Protein AF-0000000067735658 (afdb_homodimer)

pLDDT: mean 88.22, std 13.09, range [41.38, 98.75]

Sequence (222 aa):
MHNLRKFCYCGEEAVVIQSWSVDNPGRRFYGCPFYERDRRSACNFFMWFDPPTPEHLKMVILGLLKKKRAFDALLKENRNQRNWRRLCVLILIAIVLKLIVLGSSKDCYIMMHNLRKFCYCGEEAVVIQSWSVDNPGRRFYGCPFYERDRRSACNFFMWFDPPTPEHLKMVILGLLKKKRAFDALLKENRNQRNWRRLCVLILIAIVLKLIVLGSSKDCYIM

Solvent-accessible surface area (backbone atoms only — not comparable to full-atom values): 12671 Å² total; per-residue (Å²): 126,84,79,70,87,52,62,27,88,86,70,41,68,39,36,82,41,74,34,76,48,91,90,37,46,62,30,35,25,35,27,35,56,51,31,72,72,49,71,69,43,83,66,81,41,74,42,75,69,49,71,83,59,54,67,69,48,40,52,48,50,51,49,52,50,51,53,46,52,53,50,52,51,51,51,52,51,52,50,50,52,49,52,51,53,53,52,53,51,51,52,50,51,54,51,52,55,50,52,54,59,56,56,60,56,56,61,59,64,72,102,126,86,79,70,86,51,64,27,88,86,71,40,68,39,36,82,41,73,34,77,47,89,89,38,48,63,29,34,25,35,27,35,57,52,31,73,72,40,76,72,44,84,67,80,45,76,45,77,69,48,71,82,57,54,69,70,49,40,52,50,51,52,49,52,50,52,50,47,52,54,49,51,52,51,52,51,50,50,50,50,52,49,53,51,51,53,50,52,52,53,54,51,52,53,51,52,56,51,51,55,57,57,56,60,57,55,63,60,64,73,102

Foldseek 3Di:
DPCPFDAFPVRHTWDWDADCDLQAHRWIWTDDPCCVVPVPDPTPDIGTPDDGDDPVVSVVRVVVVVVVVVVVVVVVVVVVVVVVVVVVVVVVVVVVVVVVVVVVVVVVVVD/DPCPFDAFPVGHTWDWDADCDLQAHRWIWTDDPCCVVPVPDPTPDIGGPDDGDDPVVSVVRVVVVVVVVVVVVVVVVVVVVVVVVVVVVVVVVVVVVVVVVVVVVVVVVVD

Nearest PDB structures (foldseek):
  7jl5-assembly1_A  TM=7.421E-01  e=8.827E-02  Homo sapiens
  7fik-assembly1_B  TM=3.292E-01  e=2.443E+00  Xenopus laevis
  7jl5-assembly1_A  TM=7.426E-01  e=1.545E-01  Homo sapiens

InterPro domains:
  IPR010666 Zinc finger, GRF-type [PF06839] (7-50)
  IPR010666 Zinc finger, GRF-type [PS51999] (8-52)

Radius of gyration: 31.2 Å; Cα contacts (8 Å, |Δi|>4): 230; chains: 2; bounding box: 60×97×58 Å

Secondary structure (DSSP, 8-state):
---PPPB-TTSSBPEEEE--SSSSTT-EEEE-HHHHHHS------EEESSPPPPHHHHHHHHHHHHHHHHHHHHHHHHHHHHHHHHHHHHHHHHHHHHHHHHHHHHHHHT-/---PPPB-TTSSBPEEEE--SSSSTT-EEEE-HHHHH-TT-----EEESSPPPPHHHHHHHHHHHHHHHHHHHHHHHHHHHHHHHHHHHHHHHHHHHHHHHHHHHHHHHT-

Structure (mmCIF, N/CA/C/O backbone):
data_AF-0000000067735658-model_v1
#
loop_
_entity.id
_entity.type
_entity.pdbx_description
1 polymer 'GRF-type domain-containing protein'
#
loop_
_atom_site.group_PDB
_atom_site.id
_atom_site.type_symbol
_atom_site.label_atom_id
_atom_site.label_alt_id
_atom_site.label_comp_id
_atom_site.label_asym_id
_atom_site.label_entity_id
_atom_site.label_seq_id
_atom_site.pdbx_PDB_ins_code
_atom_site.Cartn_x
_atom_site.Cartn_y
_atom_site.Cartn_z
_atom_site.occupancy
_atom_site.B_iso_or_equiv
_atom_site.auth_seq_id
_atom_site.auth_comp_id
_atom_site.auth_asym_id
_atom_site.auth_atom_id
_atom_site.pdbx_PDB_model_num
ATOM 1 N N . MET A 1 1 ? 5.551 30.438 0.468 1 46.81 1 MET A N 1
ATOM 2 C CA . MET A 1 1 ? 6.812 30.406 1.204 1 46.81 1 MET A CA 1
ATOM 3 C C . MET A 1 1 ? 7.992 30.672 0.271 1 46.81 1 MET A C 1
ATOM 5 O O . MET A 1 1 ? 8.047 30.109 -0.827 1 46.81 1 MET A O 1
ATOM 9 N N . HIS A 1 2 ? 8.438 31.766 0.243 1 52.03 2 HIS A N 1
ATOM 10 C CA . HIS A 1 2 ? 9.625 32.188 -0.508 1 52.03 2 HIS A CA 1
ATOM 11 C C . HIS A 1 2 ? 10.727 31.125 -0.415 1 52.03 2 HIS A C 1
ATOM 13 O O . HIS A 1 2 ? 11.195 30.812 0.68 1 52.03 2 HIS A O 1
ATOM 19 N N . ASN A 1 3 ? 10.633 30.062 -1.191 1 60.31 3 ASN A N 1
ATOM 20 C CA . ASN A 1 3 ? 11.586 28.953 -1.253 1 60.31 3 ASN A CA 1
ATOM 21 C C . ASN A 1 3 ? 13.023 29.469 -1.368 1 60.31 3 ASN A C 1
ATOM 23 O O . ASN A 1 3 ? 13.469 29.844 -2.457 1 60.31 3 ASN A O 1
ATOM 27 N N . LEU A 1 4 ? 13.523 30.172 -0.294 1 79.88 4 LEU A N 1
ATOM 28 C CA . LEU A 1 4 ? 14.953 30.484 -0.293 1 79.88 4 LEU A CA 1
ATOM 29 C C . LEU A 1 4 ? 15.773 29.234 -0.614 1 79.88 4 LEU A C 1
ATOM 31 O O . LEU A 1 4 ? 15.414 28.125 -0.217 1 79.88 4 LEU A O 1
ATOM 35 N N . ARG A 1 5 ? 16.625 29.422 -1.569 1 90.06 5 ARG A N 1
ATOM 36 C CA . ARG A 1 5 ? 17.531 28.344 -1.947 1 90.06 5 ARG A CA 1
ATOM 37 C C . ARG A 1 5 ? 18.406 27.922 -0.765 1 90.06 5 ARG A C 1
ATOM 39 O O . ARG A 1 5 ? 18.922 28.766 -0.031 1 90.06 5 ARG A O 1
ATOM 46 N N . LYS A 1 6 ? 18.438 26.672 -0.435 1 95 6 LYS A N 1
ATOM 47 C CA . LYS A 1 6 ? 19.281 26.109 0.616 1 95 6 LYS A CA 1
ATOM 48 C C . LYS A 1 6 ? 20.5 25.406 0.027 1 95 6 LYS A C 1
ATOM 50 O O . LYS A 1 6 ? 20.422 24.828 -1.056 1 95 6 LYS A O 1
ATOM 55 N N . PHE A 1 7 ? 21.609 25.641 0.702 1 95.75 7 PHE A N 1
ATOM 56 C CA . PHE A 1 7 ? 22.844 25 0.253 1 95.75 7 PHE A CA 1
ATOM 57 C C . PHE A 1 7 ? 23.391 24.062 1.323 1 95.75 7 PHE A C 1
ATOM 59 O O . PHE A 1 7 ? 23.344 24.375 2.514 1 95.75 7 PHE A O 1
ATOM 66 N N . CYS A 1 8 ? 23.859 22.875 0.842 1 94.81 8 CYS A N 1
ATOM 67 C CA . CYS A 1 8 ? 24.438 21.938 1.796 1 94.81 8 CYS A CA 1
ATOM 68 C C . CYS A 1 8 ? 25.844 22.344 2.197 1 94.81 8 CYS A C 1
ATOM 70 O O . CYS A 1 8 ? 26.312 23.422 1.832 1 94.81 8 CYS A O 1
ATOM 72 N N . TYR A 1 9 ? 26.484 21.531 3.012 1 93.31 9 TYR A N 1
ATOM 73 C CA . TYR A 1 9 ? 27.781 21.891 3.557 1 93.31 9 TYR A CA 1
ATOM 74 C C . TYR A 1 9 ? 28.875 21.797 2.494 1 93.31 9 TYR A C 1
ATOM 76 O O . TYR A 1 9 ? 29.969 22.344 2.66 1 93.31 9 TYR A O 1
ATOM 84 N N . CYS A 1 10 ? 28.547 21.094 1.405 1 91.69 10 CYS A N 1
ATOM 85 C CA . CYS A 1 10 ? 29.484 20.969 0.301 1 91.69 10 CYS A CA 1
ATOM 86 C C . CYS A 1 10 ? 29.406 22.172 -0.632 1 91.69 10 CYS A C 1
ATOM 88 O O . CYS A 1 10 ? 30.219 22.297 -1.556 1 91.69 10 CYS A O 1
ATOM 90 N N . GLY A 1 11 ? 28.438 22.953 -0.434 1 92.94 11 GLY A N 1
ATOM 91 C CA . GLY A 1 11 ? 28.281 24.125 -1.286 1 92.94 11 GLY A CA 1
ATOM 92 C C . GLY A 1 11 ? 27.359 23.875 -2.465 1 92.94 11 GLY A C 1
ATOM 93 O O . GLY A 1 11 ? 27.281 24.703 -3.375 1 92.94 11 GLY A O 1
ATOM 94 N N . GLU A 1 12 ? 26.672 22.812 -2.377 1 92.69 12 GLU A N 1
ATOM 95 C CA . GLU A 1 12 ? 25.734 22.484 -3.445 1 92.69 12 GLU A CA 1
ATOM 96 C C . GLU A 1 12 ? 24.297 22.828 -3.043 1 92.69 12 GLU A C 1
ATOM 98 O O . GLU A 1 12 ? 23.969 22.844 -1.855 1 92.69 12 GLU A O 1
ATOM 103 N N . GLU A 1 13 ? 23.562 23.188 -4.07 1 94.5 13 GLU A N 1
ATOM 104 C CA . GLU A 1 13 ? 22.141 23.391 -3.777 1 94.5 13 GLU A CA 1
ATOM 105 C C . GLU A 1 13 ? 21.5 22.125 -3.252 1 94.5 13 GLU A C 1
ATOM 107 O O . GLU A 1 13 ? 21.625 21.062 -3.861 1 94.5 13 GLU A O 1
ATOM 112 N N . ALA A 1 14 ? 20.844 22.25 -2.1 1 94.88 14 ALA A N 1
ATOM 113 C CA . ALA A 1 14 ? 20.219 21.094 -1.462 1 94.88 14 ALA A CA 1
ATOM 114 C C . ALA A 1 14 ? 19 20.625 -2.25 1 94.88 14 ALA A C 1
ATOM 116 O O . ALA A 1 14 ? 18.344 21.438 -2.908 1 94.88 14 ALA A O 1
ATOM 117 N N . VAL A 1 15 ? 18.734 19.344 -2.209 1 94.44 15 VAL A N 1
ATOM 118 C CA . VAL A 1 15 ? 17.562 18.766 -2.867 1 94.44 15 VAL A CA 1
ATOM 119 C C . VAL A 1 15 ? 16.531 18.344 -1.819 1 94.44 15 VAL A C 1
ATOM 121 O O . VAL A 1 15 ? 16.875 18.125 -0.656 1 94.44 15 VAL A O 1
ATOM 124 N N . VAL A 1 16 ? 15.281 18.391 -2.238 1 94.69 16 VAL A N 1
ATOM 125 C CA . VAL A 1 16 ? 14.203 17.969 -1.354 1 94.69 16 VAL A CA 1
ATOM 126 C C . VAL A 1 16 ? 13.977 16.469 -1.485 1 94.69 16 VAL A C 1
ATOM 128 O O . VAL A 1 16 ? 13.719 15.969 -2.582 1 94.69 16 VAL A O 1
ATOM 131 N N . ILE A 1 17 ? 14.172 15.766 -0.339 1 93.5 17 ILE A N 1
ATOM 132 C CA . ILE A 1 17 ? 14.047 14.312 -0.27 1 93.5 17 ILE A CA 1
ATOM 133 C C . ILE A 1 17 ? 12.875 13.938 0.641 1 93.5 17 ILE A C 1
ATOM 135 O O . ILE A 1 17 ? 12.609 14.625 1.631 1 93.5 17 ILE A O 1
ATOM 139 N N . GLN A 1 18 ? 12.234 12.844 0.268 1 95.5 18 GLN A N 1
ATOM 140 C CA . GLN A 1 18 ? 11.117 12.367 1.076 1 95.5 18 GLN A CA 1
ATOM 141 C C . GLN A 1 18 ? 11.586 11.352 2.115 1 95.5 18 GLN A C 1
ATOM 143 O O . GLN A 1 18 ? 12.32 10.414 1.788 1 95.5 18 GLN A O 1
ATOM 148 N N . SER A 1 19 ? 11.242 11.516 3.322 1 96.19 19 SER A N 1
ATOM 149 C CA . SER A 1 19 ? 11.562 10.586 4.398 1 96.19 19 SER A CA 1
ATOM 150 C C . SER A 1 19 ? 10.562 9.43 4.445 1 96.19 19 SER A C 1
ATOM 152 O O . SER A 1 19 ? 9.367 9.625 4.23 1 96.19 19 SER A O 1
ATOM 154 N N . TRP A 1 20 ? 11.055 8.289 4.836 1 96.12 20 TRP A N 1
ATOM 155 C CA . TRP A 1 20 ? 10.211 7.109 5.004 1 96.12 20 TRP A CA 1
ATOM 156 C C . TRP A 1 20 ? 10.453 6.457 6.359 1 96.12 20 TRP A C 1
ATOM 158 O O . TRP A 1 20 ? 10.039 5.316 6.59 1 96.12 20 TRP A O 1
ATOM 168 N N . SER A 1 21 ? 11.07 7.223 7.223 1 96.38 21 SER A N 1
ATOM 169 C CA . SER A 1 21 ? 11.297 6.703 8.562 1 96.38 21 SER A CA 1
ATOM 170 C C . SER A 1 21 ? 9.992 6.535 9.328 1 96.38 21 SER A C 1
ATOM 172 O O . SER A 1 21 ? 8.984 7.16 8.984 1 96.38 21 SER A O 1
ATOM 174 N N . VAL A 1 22 ? 9.914 5.809 10.352 1 96.81 22 VAL A N 1
ATOM 175 C CA . VAL A 1 22 ? 8.727 5.512 11.148 1 96.81 22 VAL A CA 1
ATOM 176 C C . VAL A 1 22 ? 8.211 6.793 11.797 1 96.81 22 VAL A C 1
ATOM 178 O O . VAL A 1 22 ? 6.996 7.012 11.867 1 96.81 22 VAL A O 1
ATOM 181 N N . ASP A 1 23 ? 9.078 7.625 12.133 1 97.12 23 ASP A N 1
ATOM 182 C CA . ASP A 1 23 ? 8.695 8.812 12.891 1 97.12 23 ASP A CA 1
ATOM 183 C C . ASP A 1 23 ? 8.281 9.953 11.961 1 97.12 23 ASP A C 1
ATOM 185 O O . ASP A 1 23 ? 7.531 10.844 12.359 1 97.12 23 ASP A O 1
ATOM 189 N N . ASN A 1 24 ? 8.688 9.922 10.719 1 97.31 24 ASN A N 1
ATOM 190 C CA . ASN A 1 24 ? 8.422 11.023 9.805 1 97.31 24 ASN A CA 1
ATOM 191 C C . ASN A 1 24 ? 8.102 10.523 8.398 1 97.31 24 ASN A C 1
ATOM 193 O O . ASN A 1 24 ? 8.719 10.969 7.426 1 97.31 24 ASN A O 1
ATOM 197 N N . PRO A 1 25 ? 7.16 9.688 8.258 1 98.06 25 PRO A N 1
ATOM 198 C CA . PRO A 1 25 ? 6.848 9.18 6.914 1 98.06 25 PRO A CA 1
ATOM 199 C C . PRO A 1 25 ? 6.238 10.25 6.008 1 98.06 25 PRO A C 1
ATOM 201 O O . PRO A 1 25 ? 5.305 10.953 6.41 1 98.06 25 PRO A O 1
ATOM 204 N N . GLY A 1 26 ? 6.809 10.383 4.852 1 97.44 26 GLY A N 1
ATOM 205 C CA . GLY A 1 26 ? 6.277 11.305 3.861 1 97.44 26 GLY A CA 1
ATOM 206 C C . GLY A 1 26 ? 6.758 12.727 4.055 1 97.44 26 GLY A C 1
ATOM 207 O O . GLY A 1 26 ? 6.504 13.594 3.213 1 97.44 26 GLY A O 1
ATOM 208 N N . ARG A 1 27 ? 7.391 13 5.215 1 97.94 27 ARG A N 1
ATOM 209 C CA . ARG A 1 27 ? 7.895 14.344 5.473 1 97.94 27 ARG A CA 1
ATOM 210 C C . ARG A 1 27 ? 9.117 14.648 4.609 1 97.94 27 ARG A C 1
ATOM 212 O O . ARG A 1 27 ? 10 13.805 4.453 1 97.94 27 ARG A O 1
ATOM 219 N N . ARG A 1 28 ? 9.133 15.883 4.141 1 97.44 28 ARG A N 1
ATOM 220 C CA . ARG A 1 28 ? 10.242 16.219 3.252 1 97.44 28 ARG A CA 1
ATOM 221 C C . ARG A 1 28 ? 11.312 17.016 3.984 1 97.44 28 ARG A C 1
ATOM 223 O O . ARG A 1 28 ? 11.008 17.719 4.949 1 97.44 28 ARG A O 1
ATOM 230 N N . PHE A 1 29 ? 12.57 16.781 3.439 1 96.56 29 PHE A N 1
ATOM 231 C CA . PHE A 1 29 ? 13.703 17.5 4.004 1 96.56 29 PHE A CA 1
ATOM 232 C C . PHE A 1 29 ? 14.703 17.875 2.914 1 96.56 29 PHE A C 1
ATOM 234 O O . PHE A 1 29 ? 14.734 17.25 1.85 1 96.56 29 PHE A O 1
ATOM 241 N N . TYR A 1 30 ? 15.445 18.938 3.17 1 95.44 30 TYR A N 1
ATOM 242 C CA . TYR A 1 30 ? 16.578 19.297 2.326 1 95.44 30 TYR A CA 1
ATOM 243 C C . TYR A 1 30 ? 17.797 18.438 2.631 1 95.44 30 TYR A C 1
ATOM 245 O O . TYR A 1 30 ? 18.172 18.281 3.793 1 95.44 30 TYR A O 1
ATOM 253 N N . GLY A 1 31 ? 18.312 17.844 1.591 1 93.31 31 GLY A N 1
ATOM 254 C CA . GLY A 1 31 ? 19.516 17.031 1.715 1 93.31 31 GLY A CA 1
ATOM 255 C C . GLY A 1 31 ? 20.531 17.312 0.622 1 93.31 31 GLY A C 1
ATOM 256 O O . GLY A 1 31 ? 20.234 18.031 -0.333 1 93.31 31 GLY A O 1
ATOM 257 N N . CYS A 1 32 ? 21.656 16.734 0.885 1 94.38 32 CYS A N 1
ATOM 258 C CA . CYS A 1 32 ? 22.734 16.859 -0.09 1 94.38 32 CYS A CA 1
ATOM 259 C C . CYS A 1 32 ? 22.438 16.031 -1.34 1 94.38 32 CYS A C 1
ATOM 261 O O . CYS A 1 32 ? 22.062 14.875 -1.245 1 94.38 32 CYS A O 1
ATOM 263 N N . PRO A 1 33 ? 22.609 16.672 -2.516 1 90.81 33 PRO A N 1
ATOM 264 C CA . PRO A 1 33 ? 22.312 15.945 -3.754 1 90.81 33 PRO A CA 1
ATOM 265 C C . PRO A 1 33 ? 23.234 14.75 -3.98 1 90.81 33 PRO A C 1
ATOM 267 O O . PRO A 1 33 ? 22.859 13.797 -4.656 1 90.81 33 PRO A O 1
ATOM 270 N N . PHE A 1 34 ? 24.391 14.789 -3.418 1 87 34 PHE A N 1
ATOM 271 C CA . PHE A 1 34 ? 25.344 13.688 -3.604 1 87 34 PHE A CA 1
ATOM 272 C C . PHE A 1 34 ? 25.016 12.539 -2.658 1 87 34 PHE A C 1
ATOM 274 O O . PHE A 1 34 ? 25.281 11.375 -2.98 1 87 34 PHE A O 1
ATOM 281 N N . TYR A 1 35 ? 24.531 12.859 -1.474 1 77 35 TYR A N 1
ATOM 282 C CA . TYR A 1 35 ? 24.109 11.82 -0.541 1 77 35 TYR A CA 1
ATOM 283 C C . TYR A 1 35 ? 22.922 11.031 -1.098 1 77 35 TYR A C 1
ATOM 285 O O . TYR A 1 35 ? 22.859 9.812 -0.961 1 77 35 TYR A O 1
ATOM 293 N N . GLU A 1 36 ? 22.016 11.805 -1.705 1 69.31 36 GLU A N 1
ATOM 294 C CA . GLU A 1 36 ? 20.844 11.164 -2.277 1 69.31 36 GLU A CA 1
ATOM 295 C C . GLU A 1 36 ? 21.219 10.234 -3.428 1 69.31 36 GLU A C 1
ATOM 297 O O . GLU A 1 36 ? 20.656 9.148 -3.562 1 69.31 36 GLU A O 1
ATOM 302 N N . ARG A 1 37 ? 22.1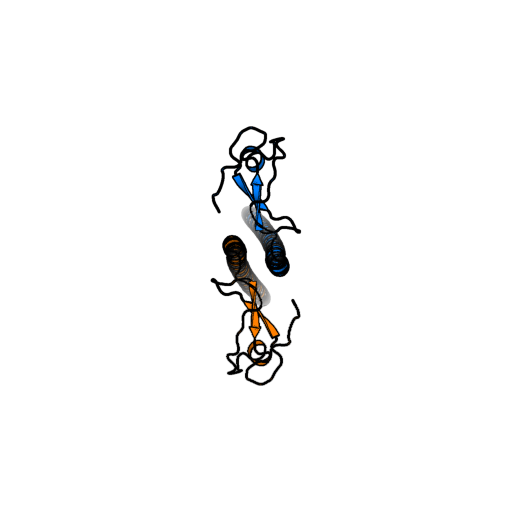25 10.75 -4.168 1 68.81 37 ARG A N 1
ATOM 303 C CA . ARG A 1 37 ? 22.547 9.977 -5.336 1 68.81 37 ARG A CA 1
ATOM 304 C C . ARG A 1 37 ? 23.438 8.82 -4.934 1 68.81 37 ARG A C 1
ATOM 306 O O . ARG A 1 37 ? 23.25 7.688 -5.391 1 68.81 37 ARG A O 1
ATOM 313 N N . ASP A 1 38 ? 24.516 9.305 -4.172 1 66.31 38 ASP A N 1
ATOM 314 C CA . ASP A 1 38 ? 25.562 8.312 -3.928 1 66.31 38 ASP A CA 1
ATOM 315 C C . ASP A 1 38 ? 25.688 8.008 -2.436 1 66.31 38 ASP A C 1
ATOM 317 O O . ASP A 1 38 ? 26.422 7.098 -2.043 1 66.31 38 ASP A O 1
ATOM 321 N N . ARG A 1 39 ? 24.797 7.688 -1.762 1 62.62 39 ARG A N 1
ATOM 322 C CA . ARG A 1 39 ? 24.844 7.43 -0.327 1 62.62 39 ARG A CA 1
ATOM 323 C C . ARG A 1 39 ? 26.281 7.516 0.197 1 62.62 39 ARG A C 1
ATOM 325 O O . ARG A 1 39 ? 26.547 7.145 1.34 1 62.62 39 ARG A O 1
ATOM 332 N N . ARG A 1 40 ? 27.188 7.727 -0.683 1 61.16 40 ARG A N 1
ATOM 333 C CA . ARG A 1 40 ? 28.578 7.719 -0.26 1 61.16 40 ARG A CA 1
ATOM 334 C C . ARG A 1 40 ? 29.031 9.102 0.204 1 61.16 40 ARG A C 1
ATOM 336 O O . ARG A 1 40 ? 30.125 9.266 0.73 1 61.16 40 ARG 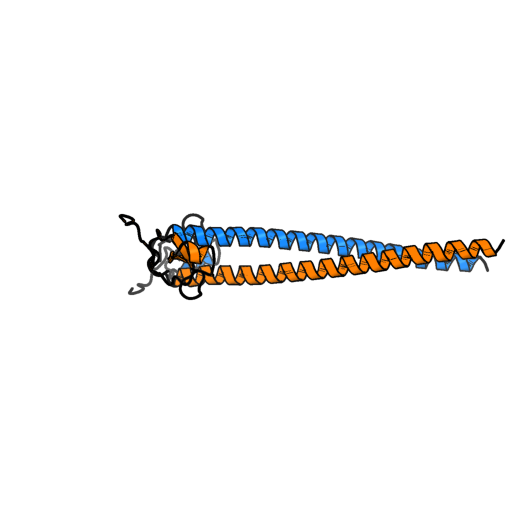A O 1
ATOM 343 N N . SER A 1 41 ? 28.109 10.125 -0.029 1 63.25 41 SER A N 1
ATOM 344 C CA . SER A 1 41 ? 28.609 11.43 0.394 1 63.25 41 SER A CA 1
ATOM 345 C C . SER A 1 41 ? 28.625 11.555 1.914 1 63.25 41 SER A C 1
ATOM 347 O O . SER A 1 41 ? 27.75 11.023 2.594 1 63.25 41 SER A O 1
ATOM 349 N N . ALA A 1 42 ? 29.688 12 2.404 1 74.06 42 ALA A N 1
ATOM 350 C CA . ALA A 1 42 ? 29.891 12.242 3.828 1 74.06 42 ALA A CA 1
ATOM 351 C C . ALA A 1 42 ? 29.125 13.484 4.293 1 74.06 42 ALA A C 1
ATOM 353 O O . ALA A 1 42 ? 29.141 13.812 5.48 1 74.06 42 ALA A O 1
ATOM 354 N N . CYS A 1 43 ? 28.406 14.125 3.41 1 89 43 CYS A N 1
ATOM 355 C CA . CYS A 1 43 ? 27.719 15.344 3.807 1 89 43 CYS A CA 1
ATOM 356 C C . CYS A 1 43 ? 26.484 15.023 4.656 1 89 43 CYS A C 1
ATOM 358 O O . CYS A 1 43 ? 25.641 14.227 4.258 1 89 43 CYS A O 1
ATOM 360 N N . ASN A 1 44 ? 26.453 15.578 5.852 1 88.56 44 ASN A N 1
ATOM 361 C CA . ASN A 1 44 ? 25.344 15.281 6.762 1 88.56 44 ASN A CA 1
ATOM 362 C C . ASN A 1 44 ? 24.391 16.469 6.898 1 88.56 44 ASN A C 1
ATOM 364 O O . ASN A 1 44 ? 23.859 16.719 7.977 1 88.56 44 ASN A O 1
ATOM 368 N N . PHE A 1 45 ? 24.391 17.297 5.797 1 93.94 45 PHE A N 1
ATOM 369 C CA . PHE A 1 45 ? 23.453 18.406 5.805 1 93.94 45 PHE A CA 1
ATOM 370 C C . PHE A 1 45 ? 22.016 17.891 5.879 1 93.94 45 PHE A C 1
ATOM 372 O O . PHE A 1 45 ? 21.641 16.984 5.137 1 93.94 45 PHE A O 1
ATOM 379 N N . PHE A 1 46 ? 21.25 18.469 6.777 1 94.75 46 PHE A N 1
ATOM 380 C CA . PHE A 1 46 ? 19.875 18.078 6.992 1 94.75 46 PHE A CA 1
ATOM 381 C C . PHE A 1 46 ? 19.047 19.234 7.551 1 94.75 46 PHE A C 1
ATOM 383 O O . PHE A 1 46 ? 19.453 19.859 8.531 1 94.75 46 PHE A O 1
ATOM 390 N N . MET A 1 47 ? 17.906 19.5 6.793 1 96.25 47 MET A N 1
ATOM 391 C CA . MET A 1 47 ? 16.953 20.5 7.262 1 96.25 47 MET A CA 1
ATOM 392 C C . MET A 1 47 ? 15.539 20.125 6.836 1 96.25 47 MET A C 1
ATOM 394 O O . MET A 1 47 ? 15.281 19.891 5.652 1 96.25 47 MET A O 1
ATOM 398 N N . TRP A 1 48 ? 14.68 20.25 7.812 1 96.56 48 TRP A N 1
ATOM 399 C CA . TRP A 1 48 ? 13.312 19.875 7.461 1 96.56 48 TRP A CA 1
ATOM 400 C C . TRP A 1 48 ? 12.711 20.891 6.496 1 96.56 48 TRP A C 1
ATOM 402 O O . TRP A 1 48 ? 12.898 22.109 6.66 1 96.56 48 TRP A O 1
ATOM 412 N N . PHE A 1 49 ? 12.078 20.375 5.48 1 96.69 49 PHE A N 1
ATOM 413 C CA . PHE A 1 49 ? 11.336 21.172 4.504 1 96.69 49 PHE A CA 1
ATOM 414 C C . PHE A 1 49 ? 9.891 21.359 4.953 1 96.69 49 PHE A C 1
ATOM 416 O O . PHE A 1 49 ? 9.344 22.469 4.855 1 96.69 49 PHE A O 1
ATOM 423 N N . ASP A 1 50 ? 9.297 20.281 5.52 1 96.88 50 ASP A N 1
ATOM 424 C CA . ASP A 1 50 ? 7.906 20.281 5.953 1 96.88 50 ASP A CA 1
ATOM 425 C C . ASP A 1 50 ? 7.805 20.281 7.477 1 96.88 50 ASP A C 1
ATOM 427 O O . ASP A 1 50 ? 8.734 19.875 8.172 1 96.88 50 ASP A O 1
ATOM 431 N N . PRO A 1 51 ? 6.617 20.797 7.973 1 95.94 51 PRO A N 1
ATOM 432 C CA . PRO A 1 51 ? 6.328 20.531 9.383 1 95.94 51 PRO A CA 1
ATOM 433 C C . PRO A 1 51 ? 6.117 19.062 9.688 1 95.94 51 PRO A C 1
ATOM 435 O O . PRO A 1 51 ? 6.051 18.234 8.766 1 95.94 51 PRO A O 1
ATOM 438 N N . PRO A 1 52 ? 6.031 18.75 10.945 1 96.62 52 PRO A N 1
ATOM 439 C CA . PRO A 1 52 ? 5.82 17.344 11.281 1 96.62 52 PRO A CA 1
ATOM 440 C C . PRO A 1 52 ? 4.547 16.766 10.664 1 96.62 52 PRO A C 1
ATOM 442 O O . PRO A 1 52 ? 3.531 17.469 10.578 1 96.62 52 PRO A O 1
ATOM 445 N N . THR A 1 53 ? 4.641 15.617 10.242 1 97 53 THR A N 1
ATOM 446 C CA . THR A 1 53 ? 3.463 14.906 9.758 1 97 53 THR A CA 1
ATOM 447 C C . THR A 1 53 ? 2.447 14.711 10.875 1 97 53 THR A C 1
ATOM 449 O O . THR A 1 53 ? 2.801 14.266 11.969 1 97 53 THR A O 1
ATOM 452 N N . PRO A 1 54 ? 1.219 15.055 10.57 1 97 54 PRO A N 1
ATOM 453 C CA . PRO A 1 54 ? 0.213 14.805 11.602 1 97 54 PRO A CA 1
ATOM 454 C C . PRO A 1 54 ? 0.155 13.336 12.023 1 97 54 PRO A C 1
ATOM 456 O O . PRO A 1 54 ? 0.294 12.445 11.188 1 97 54 PRO A O 1
ATOM 459 N N . GLU A 1 55 ? -0.05 13.125 13.336 1 96.5 55 GLU A N 1
ATOM 460 C CA . GLU A 1 55 ? 0.03 11.789 13.914 1 96.5 55 GLU A CA 1
ATOM 461 C C . GLU A 1 55 ? -0.915 10.82 13.211 1 96.5 55 GLU A C 1
ATOM 463 O O . GLU A 1 55 ? -0.531 9.688 12.891 1 96.5 55 GLU A O 1
ATOM 468 N N . HIS A 1 56 ? -2.088 11.281 12.992 1 96.75 56 HIS A N 1
ATOM 469 C CA . HIS A 1 56 ? -3.055 10.383 12.375 1 96.75 56 HIS A CA 1
ATOM 470 C C . HIS A 1 56 ? -2.635 10.008 10.961 1 96.75 56 HIS A C 1
ATOM 472 O O . HIS A 1 56 ? -2.832 8.875 10.523 1 96.75 56 HIS A O 1
ATOM 478 N N . LEU A 1 57 ? -2.074 10.93 10.219 1 98 57 LEU A N 1
ATOM 479 C CA . LEU A 1 57 ? -1.6 10.641 8.867 1 98 57 LEU A CA 1
ATOM 480 C C . LEU A 1 57 ? -0.372 9.734 8.906 1 98 57 LEU A C 1
ATOM 482 O O . LEU A 1 57 ? -0.176 8.906 8.016 1 98 57 LEU A O 1
ATOM 486 N N . LYS A 1 58 ? 0.438 9.883 9.93 1 97.94 58 LYS A N 1
ATOM 487 C CA . LYS A 1 58 ? 1.546 8.961 10.141 1 97.94 58 LYS A CA 1
ATOM 488 C C . LYS A 1 58 ? 1.049 7.516 10.219 1 97.94 58 LYS A C 1
ATOM 490 O O . LYS A 1 58 ? 1.594 6.629 9.555 1 97.94 58 LYS A O 1
ATOM 495 N N . MET A 1 59 ? 0.017 7.348 10.977 1 97.94 59 MET A N 1
ATOM 496 C CA . MET A 1 59 ? -0.549 6.016 11.141 1 97.94 59 MET A CA 1
ATOM 497 C C . MET A 1 59 ? -1.098 5.488 9.82 1 97.94 59 MET A C 1
ATOM 499 O O . MET A 1 59 ? -0.93 4.309 9.5 1 97.94 59 MET A O 1
ATOM 503 N N . VAL A 1 60 ? -1.668 6.375 9.102 1 98.5 60 VAL A N 1
ATOM 504 C CA . VAL A 1 60 ? -2.24 5.992 7.812 1 98.5 60 VAL A CA 1
ATOM 505 C C . VAL A 1 60 ? -1.129 5.547 6.867 1 98.5 60 VAL A C 1
ATOM 507 O O . VAL A 1 60 ? -1.212 4.473 6.266 1 98.5 60 VAL A O 1
ATOM 510 N N . ILE A 1 61 ? -0.112 6.297 6.727 1 98.75 61 ILE A N 1
ATOM 511 C CA . ILE A 1 61 ? 0.979 6.02 5.797 1 98.75 61 ILE A CA 1
ATOM 512 C C . ILE A 1 61 ? 1.708 4.746 6.227 1 98.75 61 ILE A C 1
ATOM 514 O O . ILE A 1 61 ? 1.979 3.871 5.402 1 98.75 61 ILE A O 1
ATOM 518 N N . LEU A 1 62 ? 1.979 4.664 7.523 1 98.62 62 LEU A N 1
ATOM 519 C CA . LEU A 1 62 ? 2.676 3.482 8.016 1 98.62 62 LEU A CA 1
ATOM 520 C C . LEU A 1 62 ? 1.824 2.23 7.828 1 98.62 62 LEU A C 1
ATOM 522 O O . LEU A 1 62 ? 2.35 1.153 7.543 1 98.62 62 LEU A O 1
ATOM 526 N N . GLY A 1 63 ? 0.545 2.367 7.977 1 98.5 63 GLY A N 1
ATOM 527 C CA . GLY A 1 63 ? -0.348 1.25 7.711 1 98.5 63 GLY A CA 1
ATOM 528 C C . GLY A 1 63 ? -0.302 0.779 6.27 1 98.5 63 GLY A C 1
ATOM 529 O O . GLY A 1 63 ? -0.231 -0.424 6.008 1 98.5 63 GLY A O 1
ATOM 530 N N . LEU A 1 64 ? -0.335 1.727 5.438 1 98.38 64 LEU A N 1
ATOM 531 C CA . LEU A 1 64 ? -0.273 1.406 4.016 1 98.38 64 LEU A CA 1
ATOM 532 C C . LEU A 1 64 ? 1.067 0.774 3.658 1 98.38 64 LEU A C 1
ATOM 534 O O . LEU A 1 64 ? 1.123 -0.168 2.863 1 98.38 64 LEU A O 1
ATOM 538 N N . LEU A 1 65 ? 2.109 1.24 4.203 1 98.25 65 LEU A N 1
ATOM 539 C CA . LEU A 1 65 ? 3.434 0.681 3.953 1 98.25 65 LEU A CA 1
ATOM 540 C C . LEU A 1 65 ? 3.525 -0.751 4.469 1 98.25 65 LEU A C 1
ATOM 542 O O . LEU A 1 65 ? 4.113 -1.614 3.812 1 98.25 65 LEU A O 1
ATOM 546 N N . LYS A 1 66 ? 2.98 -0.941 5.621 1 98.12 66 LYS A N 1
ATOM 547 C CA . LYS A 1 66 ? 2.963 -2.291 6.176 1 98.12 66 LYS A CA 1
ATOM 548 C C . LYS A 1 66 ? 2.203 -3.252 5.266 1 98.12 66 LYS A C 1
ATOM 550 O O . LYS A 1 66 ? 2.666 -4.363 5.004 1 98.12 66 LYS A O 1
ATOM 555 N N . LYS A 1 67 ? 1.059 -2.869 4.805 1 97.62 67 LYS A N 1
ATOM 556 C CA . LYS A 1 67 ? 0.276 -3.701 3.895 1 97.62 67 LYS A CA 1
ATOM 557 C C . LYS A 1 67 ? 1.037 -3.961 2.598 1 97.62 67 LYS A C 1
ATOM 559 O O . LYS A 1 67 ? 1.003 -5.07 2.064 1 97.62 67 LYS A O 1
ATOM 564 N N . LYS A 1 68 ? 1.671 -2.92 2.152 1 96.81 68 LYS A N 1
ATOM 565 C CA . LYS A 1 68 ? 2.477 -3.084 0.946 1 96.81 68 LYS A CA 1
ATOM 566 C C . LYS A 1 68 ? 3.562 -4.137 1.148 1 96.81 68 LYS A C 1
ATOM 568 O O . LYS A 1 68 ? 3.809 -4.961 0.264 1 96.81 68 LYS A O 1
ATOM 573 N N . ARG A 1 69 ? 4.207 -4.102 2.262 1 96.25 69 ARG A N 1
ATOM 574 C CA . ARG A 1 69 ? 5.254 -5.074 2.561 1 96.25 69 ARG A CA 1
ATOM 575 C C . ARG A 1 69 ? 4.684 -6.488 2.619 1 96.25 69 ARG A C 1
ATOM 577 O O . ARG A 1 69 ? 5.293 -7.43 2.102 1 96.25 69 ARG A O 1
ATOM 584 N N . ALA A 1 70 ? 3.547 -6.664 3.197 1 97.06 70 ALA A N 1
ATOM 585 C CA . ALA A 1 70 ? 2.889 -7.965 3.279 1 97.06 70 ALA A CA 1
ATOM 586 C C . ALA A 1 70 ? 2.531 -8.484 1.892 1 97.06 70 ALA A C 1
ATOM 588 O O . ALA A 1 70 ? 2.734 -9.664 1.595 1 97.06 70 ALA A O 1
ATOM 589 N N . PHE A 1 71 ? 2.07 -7.543 1.113 1 95.75 71 PHE A N 1
ATOM 590 C CA . PHE A 1 71 ? 1.724 -7.906 -0.256 1 95.75 71 PHE A CA 1
ATOM 591 C C . PHE A 1 71 ? 2.963 -8.336 -1.033 1 95.75 71 PHE A C 1
ATOM 593 O O . PHE A 1 71 ? 2.939 -9.336 -1.745 1 95.75 71 PHE A O 1
ATOM 600 N N . ASP A 1 72 ? 4.023 -7.602 -0.84 1 95.88 72 ASP A N 1
ATOM 601 C CA . ASP A 1 72 ? 5.262 -7.93 -1.537 1 95.88 72 ASP A CA 1
ATOM 602 C C . ASP A 1 72 ? 5.777 -9.305 -1.123 1 95.88 72 ASP A C 1
ATOM 604 O O . ASP A 1 72 ? 6.277 -10.062 -1.957 1 95.88 72 ASP A O 1
ATOM 608 N N . ALA A 1 73 ? 5.652 -9.703 0.087 1 96.06 73 ALA A N 1
ATOM 609 C CA . ALA A 1 73 ? 6.043 -11.016 0.58 1 96.06 73 ALA A CA 1
ATOM 610 C C . ALA A 1 73 ? 5.203 -12.117 -0.066 1 96.06 73 ALA A C 1
ATOM 612 O O . ALA A 1 73 ? 5.73 -13.156 -0.474 1 96.06 73 ALA A O 1
ATOM 613 N N . LEU A 1 74 ? 3.9 -11.82 -0.115 1 94.69 74 LEU A N 1
ATOM 614 C CA . LEU A 1 74 ? 2.994 -12.789 -0.727 1 94.69 74 LEU A CA 1
ATOM 615 C C . LEU A 1 74 ? 3.338 -13 -2.197 1 94.69 74 LEU A C 1
ATOM 617 O O . LEU A 1 74 ? 3.324 -14.133 -2.686 1 94.69 74 LEU A O 1
ATOM 621 N N . LEU A 1 75 ? 3.635 -11.969 -2.869 1 94.31 75 LEU A N 1
ATOM 622 C CA . LEU A 1 75 ? 4.004 -12.07 -4.277 1 94.31 75 LEU A CA 1
ATOM 623 C C . LEU A 1 75 ? 5.281 -12.883 -4.449 1 94.31 75 LEU A C 1
ATOM 625 O O . LEU A 1 75 ? 5.387 -13.688 -5.379 1 94.31 75 LEU A O 1
ATOM 629 N N . LYS A 1 76 ? 6.258 -12.602 -3.57 1 94 76 LYS A N 1
ATOM 630 C CA . LYS A 1 76 ? 7.508 -13.352 -3.625 1 94 76 LYS A CA 1
ATOM 631 C C . LYS A 1 76 ? 7.266 -14.844 -3.396 1 94 76 LYS A C 1
ATOM 633 O O . LYS A 1 76 ? 7.832 -15.688 -4.098 1 94 76 LYS A O 1
ATOM 638 N N . GLU A 1 77 ? 6.445 -15.148 -2.455 1 92.56 77 GLU A N 1
ATOM 639 C CA . GLU A 1 77 ? 6.094 -16.531 -2.174 1 92.56 77 GLU A CA 1
ATOM 640 C C . GLU A 1 77 ? 5.449 -17.203 -3.387 1 92.56 77 GLU A C 1
ATOM 642 O O . GLU A 1 77 ? 5.797 -18.328 -3.742 1 92.56 77 GLU A O 1
ATOM 647 N N . ASN A 1 78 ? 4.512 -16.438 -3.967 1 91.31 78 ASN A N 1
ATOM 648 C CA . ASN A 1 78 ? 3.855 -16.953 -5.16 1 91.31 78 ASN A CA 1
ATOM 649 C C . ASN A 1 78 ? 4.855 -17.219 -6.285 1 91.31 78 ASN A C 1
ATOM 651 O O . ASN A 1 78 ? 4.754 -18.203 -7 1 91.31 78 ASN A O 1
ATOM 655 N N . ARG A 1 79 ? 5.805 -16.359 -6.422 1 90.38 79 ARG A N 1
ATOM 656 C CA . ARG A 1 79 ? 6.836 -16.516 -7.438 1 90.38 79 ARG A CA 1
ATOM 657 C C . ARG A 1 79 ? 7.68 -17.75 -7.18 1 90.38 79 ARG A C 1
ATOM 659 O O . ARG A 1 79 ? 7.98 -18.516 -8.109 1 90.38 79 ARG A O 1
ATOM 666 N N . ASN A 1 80 ? 8.016 -17.984 -5.934 1 91.81 80 ASN A N 1
ATOM 667 C CA . ASN A 1 80 ? 8.781 -19.156 -5.547 1 91.81 80 ASN A CA 1
ATOM 668 C C . ASN A 1 80 ? 8.023 -20.438 -5.855 1 91.81 80 ASN A C 1
ATOM 670 O O . ASN A 1 80 ? 8.594 -21.391 -6.395 1 91.81 80 ASN A O 1
ATOM 674 N N . GLN A 1 81 ? 6.727 -20.406 -5.555 1 88.75 81 GLN A N 1
ATOM 675 C CA . GLN A 1 81 ? 5.891 -21.578 -5.824 1 88.75 81 GLN A CA 1
ATOM 676 C C . GLN A 1 81 ? 5.816 -21.859 -7.32 1 88.75 81 GLN A C 1
ATOM 678 O O . GLN A 1 81 ? 5.887 -23.016 -7.734 1 88.75 81 GLN A O 1
ATOM 683 N N . ARG A 1 82 ? 5.699 -20.828 -8.094 1 87.56 82 ARG A N 1
ATOM 684 C CA . ARG A 1 82 ? 5.668 -20.969 -9.547 1 87.56 82 ARG A CA 1
ATOM 685 C C . ARG A 1 82 ? 6.98 -21.547 -10.062 1 87.56 82 ARG A C 1
ATOM 687 O O . ARG A 1 82 ? 6.977 -22.422 -10.93 1 87.56 82 ARG A O 1
ATOM 694 N N . ASN A 1 83 ? 8.07 -21.016 -9.555 1 91.06 83 ASN A N 1
ATOM 695 C CA . ASN A 1 83 ? 9.383 -21.516 -9.969 1 91.06 83 ASN A CA 1
ATOM 696 C C . ASN A 1 83 ? 9.555 -23 -9.641 1 91.06 83 ASN A C 1
ATOM 698 O O . ASN A 1 83 ? 10.078 -23.75 -10.461 1 91.06 83 ASN A O 1
ATOM 702 N N . TRP A 1 84 ? 9.039 -23.328 -8.422 1 90.75 84 TRP A N 1
ATOM 703 C CA . TRP A 1 84 ? 9.086 -24.719 -8.016 1 90.75 84 TRP A CA 1
ATOM 704 C C . TRP A 1 84 ? 8.242 -25.594 -8.945 1 90.75 84 TRP A C 1
ATOM 706 O O . TRP A 1 84 ? 8.68 -26.641 -9.398 1 90.75 84 TRP A O 1
ATOM 716 N N . ARG A 1 85 ? 7.062 -25.203 -9.281 1 86.38 85 ARG A N 1
ATOM 717 C CA . ARG A 1 85 ? 6.18 -25.953 -10.172 1 86.38 85 ARG A CA 1
ATOM 718 C C . ARG A 1 85 ? 6.801 -26.094 -11.555 1 86.38 85 ARG A C 1
ATOM 720 O O . ARG A 1 85 ? 6.727 -27.172 -12.164 1 86.38 85 ARG A O 1
ATOM 727 N N . ARG A 1 86 ? 7.398 -25.047 -12.094 1 88.31 86 ARG A N 1
ATOM 728 C CA . ARG A 1 86 ? 8.055 -25.094 -13.398 1 88.31 86 ARG A CA 1
ATOM 729 C C . ARG A 1 86 ? 9.203 -26.109 -13.391 1 88.31 86 ARG A C 1
ATOM 731 O O . ARG A 1 86 ? 9.367 -26.875 -14.344 1 88.31 86 ARG A O 1
ATOM 738 N N . LEU A 1 87 ? 10.008 -26.141 -12.297 1 93.81 87 LEU A N 1
ATOM 739 C CA . LEU A 1 87 ? 11.109 -27.094 -12.156 1 93.81 87 LEU A CA 1
ATOM 740 C C . LEU A 1 87 ? 10.594 -28.531 -12.148 1 93.81 87 LEU A C 1
ATOM 742 O O . LEU A 1 87 ? 11.156 -29.391 -12.828 1 93.81 87 LEU A O 1
ATOM 746 N N . CYS A 1 88 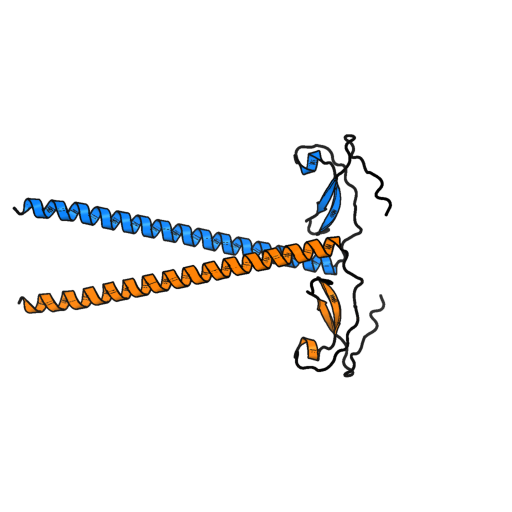? 9.508 -28.812 -11.461 1 91.25 88 CYS A N 1
ATOM 747 C CA . CYS A 1 88 ? 8.922 -30.141 -11.406 1 91.25 88 CYS A CA 1
ATOM 748 C C . CYS A 1 88 ? 8.445 -30.578 -12.781 1 91.25 88 CYS A C 1
ATOM 750 O O . CYS A 1 88 ? 8.664 -31.719 -13.188 1 91.25 88 CYS A O 1
ATOM 752 N N . VAL A 1 89 ? 7.816 -29.688 -13.57 1 86.62 89 VAL A N 1
ATOM 753 C CA . VAL A 1 89 ? 7.312 -30 -14.898 1 86.62 89 VAL A CA 1
ATOM 754 C C . VAL A 1 89 ? 8.477 -30.297 -15.836 1 86.62 89 VAL A C 1
ATOM 756 O O . VAL A 1 89 ? 8.414 -31.234 -16.641 1 86.62 89 VAL A O 1
ATOM 759 N N . LEU A 1 90 ? 9.586 -29.516 -15.648 1 93.69 90 LEU A N 1
ATOM 760 C CA . LEU A 1 90 ? 10.773 -29.734 -16.469 1 93.69 90 LEU A CA 1
ATOM 761 C C . LEU A 1 90 ? 11.398 -31.094 -16.156 1 93.69 90 LEU A C 1
ATOM 763 O O . LEU A 1 90 ? 11.805 -31.812 -17.062 1 93.69 90 LEU A O 1
ATOM 767 N N . ILE A 1 91 ? 11.453 -31.531 -14.891 1 94 91 ILE A N 1
ATOM 768 C CA . ILE A 1 91 ? 11.977 -32.812 -14.461 1 94 91 ILE A CA 1
ATOM 769 C C . ILE A 1 91 ? 11.094 -33.938 -15.016 1 94 91 ILE A C 1
ATOM 771 O O . ILE A 1 91 ? 11.594 -34.938 -15.539 1 94 91 ILE A O 1
ATOM 775 N N . LEU A 1 92 ? 9.703 -33.75 -15.016 1 89.56 92 LEU A N 1
ATOM 776 C CA . LEU A 1 92 ? 8.766 -34.719 -15.539 1 89.56 92 LEU A CA 1
ATOM 777 C C . LEU A 1 92 ? 8.93 -34.875 -17.047 1 89.56 92 LEU A C 1
ATOM 779 O O . LEU A 1 92 ? 8.922 -36 -17.562 1 89.56 92 LEU A O 1
ATOM 783 N N . ILE A 1 93 ? 9.141 -33.719 -17.75 1 90.38 93 ILE A N 1
ATOM 784 C CA . ILE A 1 93 ? 9.344 -33.75 -19.203 1 90.38 93 ILE A CA 1
ATOM 785 C C . ILE A 1 93 ? 10.648 -34.469 -19.531 1 90.38 93 ILE A C 1
ATOM 787 O O . ILE A 1 93 ? 10.688 -35.312 -20.438 1 90.38 93 ILE A O 1
ATOM 791 N N . ALA A 1 94 ? 11.711 -34.281 -18.734 1 94.56 94 ALA A N 1
ATOM 792 C CA . ALA A 1 94 ? 12.992 -34.938 -18.938 1 94.56 94 ALA A CA 1
ATOM 793 C C . ALA A 1 94 ? 12.883 -36.438 -18.703 1 94.56 94 ALA A C 1
ATOM 795 O O . ALA A 1 94 ? 13.461 -37.219 -19.438 1 94.56 94 ALA A O 1
ATOM 796 N N . ILE A 1 95 ? 12.047 -36.906 -17.75 1 91.5 95 ILE A N 1
ATOM 797 C CA . ILE A 1 95 ? 11.836 -38.312 -17.406 1 91.5 95 ILE A CA 1
ATOM 798 C C . ILE A 1 95 ? 11.07 -39 -18.547 1 91.5 95 ILE A C 1
ATOM 800 O O . ILE A 1 95 ? 11.445 -40.094 -18.984 1 91.5 95 ILE A O 1
ATOM 804 N N . VAL A 1 96 ? 10.039 -38.312 -19.109 1 88.31 96 VAL A N 1
ATOM 805 C CA . VAL A 1 96 ? 9.219 -38.875 -20.172 1 88.31 96 VAL A CA 1
ATOM 806 C C . VAL A 1 96 ? 10.062 -39 -21.453 1 88.31 96 VAL A C 1
ATOM 808 O O . VAL A 1 96 ? 9.984 -40 -22.141 1 88.31 96 VAL A O 1
ATOM 811 N N . LEU A 1 97 ? 10.922 -37.906 -21.734 1 90.75 97 LEU A N 1
ATOM 812 C CA . LEU A 1 97 ? 11.797 -37.938 -22.891 1 90.75 97 LEU A CA 1
ATOM 813 C C . LEU A 1 97 ? 12.812 -39.094 -22.781 1 90.75 97 LEU A C 1
ATOM 815 O O . LEU A 1 97 ? 13.086 -39.781 -23.766 1 90.75 97 LEU A O 1
ATOM 819 N N . LYS A 1 98 ? 13.32 -39.5 -21.594 1 92.44 98 LYS A N 1
ATOM 820 C CA . LYS A 1 98 ? 14.266 -40.594 -21.359 1 92.44 98 LYS A CA 1
ATOM 821 C C . LYS A 1 98 ? 13.594 -41.938 -21.531 1 92.44 98 LYS A C 1
ATOM 823 O O . LYS A 1 98 ? 14.172 -42.875 -22.094 1 92.44 98 LYS A O 1
ATOM 828 N N . LEU A 1 99 ? 12.336 -42.031 -21.094 1 87.19 99 LEU A N 1
ATOM 829 C CA . LEU A 1 99 ? 11.586 -43.281 -21.219 1 87.19 99 LEU A CA 1
ATOM 830 C C . LEU A 1 99 ? 11.25 -43.562 -22.688 1 87.19 99 LEU A C 1
ATOM 832 O O . LEU A 1 99 ? 11.297 -44.719 -23.125 1 87.19 99 LEU A O 1
ATOM 836 N N . ILE A 1 100 ? 11.008 -42.5 -23.469 1 84.56 100 ILE A N 1
ATOM 837 C CA . ILE A 1 100 ? 10.711 -42.656 -24.891 1 84.56 100 ILE A CA 1
ATOM 838 C C . ILE A 1 100 ? 11.969 -43.125 -25.625 1 84.56 100 ILE A C 1
ATOM 840 O O . ILE A 1 100 ? 11.906 -44.031 -26.453 1 84.56 100 ILE A O 1
ATOM 844 N N . VAL A 1 101 ? 13.125 -42.719 -25.281 1 88.88 101 VAL A N 1
ATOM 845 C CA . VAL A 1 101 ? 14.391 -43.031 -25.938 1 88.88 101 VAL A CA 1
ATOM 846 C C . VAL A 1 101 ? 14.797 -44.469 -25.547 1 88.88 101 VAL A C 1
ATOM 848 O O . VAL A 1 101 ? 15.242 -45.25 -26.406 1 88.88 101 VAL A O 1
ATOM 851 N N . LEU A 1 102 ? 14.508 -44.969 -24.344 1 86 102 LEU A N 1
ATOM 852 C CA . LEU A 1 102 ? 14.836 -46.312 -23.891 1 86 102 LEU A CA 1
ATOM 853 C C . LEU A 1 102 ? 13.883 -47.344 -24.484 1 86 102 LEU A C 1
ATOM 855 O O . LEU A 1 102 ? 14.289 -48.469 -24.797 1 86 102 LEU A O 1
ATOM 859 N N . GLY A 1 103 ? 12.617 -46.969 -24.625 1 76.06 103 GLY A N 1
ATOM 860 C CA . GLY A 1 103 ? 11.648 -47.875 -25.234 1 76.06 103 GLY A CA 1
ATOM 861 C C . GLY A 1 103 ? 11.883 -48.094 -26.719 1 76.06 103 GLY A C 1
ATOM 862 O O . GLY A 1 103 ? 11.656 -49.188 -27.234 1 76.06 103 GLY A O 1
ATOM 863 N N . SER A 1 104 ? 12.359 -47.188 -27.406 1 75.44 104 SER A N 1
ATOM 864 C CA . SER A 1 104 ? 12.68 -47.312 -28.828 1 75.44 104 SER A CA 1
ATOM 865 C C . SER A 1 104 ? 13.891 -48.219 -29.047 1 75.44 104 SER A C 1
ATOM 867 O O . SER A 1 104 ? 13.977 -48.906 -30.062 1 75.44 104 SER A O 1
ATOM 869 N N . SER A 1 105 ? 14.742 -48.406 -28.188 1 66 105 SER A N 1
ATOM 870 C CA . SER A 1 105 ? 15.93 -49.25 -28.328 1 66 105 SER A CA 1
ATOM 871 C C . SER A 1 105 ? 15.594 -50.719 -28.062 1 66 105 SER A C 1
ATOM 873 O O . SER A 1 105 ? 16.203 -51.594 -28.641 1 66 105 SER A O 1
ATOM 875 N N . LYS A 1 106 ? 14.68 -51.125 -27.344 1 65.19 106 LYS A N 1
ATOM 876 C CA . LYS A 1 106 ? 14.32 -52.531 -27.078 1 65.19 106 LYS A CA 1
ATOM 877 C C . LYS A 1 106 ? 13.578 -53.156 -28.266 1 65.19 106 LYS A C 1
ATOM 879 O O . LYS A 1 106 ? 13.703 -54.344 -28.531 1 65.19 106 LYS A O 1
ATOM 884 N N . ASP A 1 107 ? 12.789 -52.469 -28.922 1 60.03 107 ASP A N 1
ATOM 885 C CA . ASP A 1 107 ? 12.102 -53.062 -30.094 1 60.03 107 ASP A CA 1
ATOM 886 C C . ASP A 1 107 ? 13.094 -53.375 -31.203 1 60.03 107 ASP A C 1
ATOM 888 O O . ASP A 1 107 ? 12.852 -54.281 -32 1 60.03 107 ASP A O 1
ATOM 892 N N . CYS A 1 108 ? 14.125 -52.781 -31.172 1 56.88 108 CYS A N 1
ATOM 893 C CA . CYS A 1 108 ? 15.078 -53.125 -32.219 1 56.88 108 CYS A CA 1
ATOM 894 C C . CYS A 1 108 ? 15.742 -54.469 -31.938 1 56.88 108 CYS A C 1
ATOM 896 O O . CYS A 1 108 ? 16.219 -55.125 -32.844 1 56.88 108 CYS A O 1
ATOM 898 N N . TYR 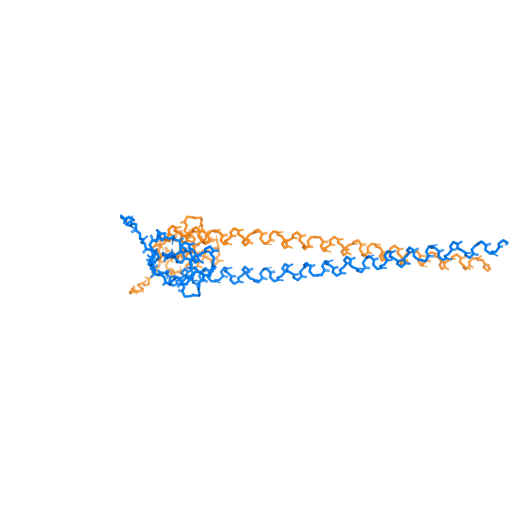A 1 109 ? 15.781 -54.781 -30.797 1 54.97 109 TYR A N 1
ATOM 899 C CA . TYR A 1 109 ? 16.453 -56.062 -30.547 1 54.97 109 TYR A CA 1
ATOM 900 C C . TYR A 1 109 ? 15.5 -57.219 -30.734 1 54.97 109 TYR A C 1
ATOM 902 O O . TYR A 1 109 ? 15.914 -58.375 -30.656 1 54.97 109 TYR A O 1
ATOM 910 N N . ILE A 1 110 ? 14.312 -57.031 -30.797 1 55.06 110 ILE A N 1
ATOM 911 C CA . ILE A 1 110 ? 13.453 -58.188 -31 1 55.06 110 ILE A CA 1
ATOM 912 C C . ILE A 1 110 ? 13.305 -58.469 -32.5 1 55.06 110 ILE A C 1
ATOM 914 O O . ILE A 1 110 ? 12.617 -59.406 -32.875 1 55.06 110 ILE A O 1
ATOM 918 N N . MET A 1 111 ? 13.898 -57.75 -33.281 1 41.38 111 MET A N 1
ATOM 919 C CA . MET A 1 111 ? 14.016 -58.375 -34.594 1 41.38 111 MET A CA 1
ATOM 920 C C . MET A 1 111 ? 15.273 -59.25 -34.656 1 41.38 111 MET A C 1
ATOM 922 O O . MET A 1 111 ? 16.328 -58.844 -34.156 1 41.38 111 MET A O 1
ATOM 926 N N . MET B 1 1 ? -7.32 20.203 22.031 1 46.41 1 MET B N 1
ATOM 927 C CA . MET B 1 1 ? -8.602 20.625 21.469 1 46.41 1 MET B CA 1
ATOM 928 C C . MET B 1 1 ? -9.766 20 22.234 1 46.41 1 MET B C 1
ATOM 930 O O . MET B 1 1 ? -9.727 18.812 22.562 1 46.41 1 MET B O 1
ATOM 934 N N . HIS B 1 2 ? -10.32 20.656 23.062 1 52.16 2 HIS B N 1
ATOM 935 C CA . HIS B 1 2 ? -11.508 20.266 23.812 1 52.16 2 HIS B CA 1
ATOM 936 C C . HIS B 1 2 ? -12.508 19.547 22.906 1 52.16 2 HIS B C 1
ATOM 938 O O . HIS B 1 2 ? -12.992 20.125 21.922 1 52.16 2 HIS B O 1
ATOM 944 N N . ASN B 1 3 ? -12.289 18.266 22.625 1 60.16 3 ASN B N 1
ATOM 945 C CA . ASN B 1 3 ? -13.141 17.422 21.797 1 60.16 3 ASN B CA 1
ATOM 946 C C . ASN B 1 3 ? -14.609 17.547 22.188 1 60.16 3 ASN B C 1
ATOM 948 O O . ASN B 1 3 ? -15.055 16.922 23.156 1 60.16 3 ASN B O 1
ATOM 952 N N . LEU B 1 4 ? -15.203 18.766 21.984 1 79.44 4 LEU B N 1
ATOM 953 C CA . LEU B 1 4 ? -16.656 18.859 22.156 1 79.44 4 LEU B CA 1
ATOM 954 C C . LEU B 1 4 ? -17.359 17.734 21.406 1 79.44 4 LEU B C 1
ATOM 956 O O . LEU B 1 4 ? -16.906 17.312 20.344 1 79.44 4 LEU B O 1
ATOM 960 N N . ARG B 1 5 ? -18.172 17.078 22.156 1 89.94 5 ARG B N 1
ATOM 961 C CA . ARG B 1 5 ? -18.984 16 21.562 1 89.94 5 ARG B CA 1
ATOM 962 C C . ARG B 1 5 ? -19.859 16.547 20.438 1 89.94 5 ARG B C 1
ATOM 964 O O . ARG B 1 5 ? -20.469 17.609 20.562 1 89.94 5 ARG B O 1
ATOM 971 N N . LYS B 1 6 ? -19.797 15.961 19.266 1 94.94 6 LYS B N 1
ATOM 972 C CA . LYS B 1 6 ? -20.625 16.312 18.109 1 94.94 6 LYS B CA 1
ATOM 973 C C . LYS B 1 6 ? -21.766 15.305 17.938 1 94.94 6 LYS B C 1
ATOM 975 O O . LYS B 1 6 ? -21.609 14.117 18.219 1 94.94 6 LYS B O 1
ATOM 980 N N . PHE B 1 7 ? -22.938 15.867 17.625 1 95.62 7 PHE B N 1
ATOM 981 C CA . PHE B 1 7 ? -24.094 15.008 17.391 1 95.62 7 PHE B CA 1
ATOM 982 C C . PHE B 1 7 ? -24.594 15.148 15.961 1 95.62 7 PHE B C 1
ATOM 984 O O . PHE B 1 7 ? -24.625 16.25 15.414 1 95.62 7 PHE B O 1
ATOM 991 N N . CYS B 1 8 ? -24.953 13.977 15.398 1 94.75 8 CYS B N 1
ATOM 992 C CA . CYS B 1 8 ? -25.484 14.016 14.039 1 94.75 8 CYS B CA 1
ATOM 993 C C . CYS B 1 8 ? -26.938 14.469 14.031 1 94.75 8 CYS B C 1
ATOM 995 O O . CYS B 1 8 ? -27.469 14.875 15.062 1 94.75 8 CYS B O 1
ATOM 997 N N . TYR B 1 9 ? -27.531 14.477 12.852 1 93.19 9 TYR B N 1
ATOM 998 C CA . TYR B 1 9 ? -28.891 15.023 12.719 1 93.19 9 TYR B CA 1
ATOM 999 C C . TYR B 1 9 ? -29.922 14.062 13.312 1 93.19 9 TYR B C 1
ATOM 1001 O O . TYR B 1 9 ? -31.062 14.453 13.562 1 93.19 9 TYR B O 1
ATOM 1009 N N . CYS B 1 10 ? -29.484 12.828 13.531 1 91.62 10 CYS B N 1
ATOM 1010 C CA . CYS B 1 10 ? -30.375 11.836 14.133 1 91.62 10 CYS B CA 1
ATOM 1011 C C . CYS B 1 10 ? -30.359 11.93 15.648 1 91.62 10 CYS B C 1
ATOM 1013 O O . CYS B 1 10 ? -31.125 11.258 16.328 1 91.62 10 CYS B O 1
ATOM 1015 N N . GLY B 1 11 ? -29.453 12.688 16.141 1 92.94 11 GLY B N 1
ATOM 1016 C CA . GLY B 1 11 ? -29.359 12.836 17.594 1 92.94 11 GLY B CA 1
ATOM 1017 C C . GLY B 1 11 ? -28.359 11.867 18.219 1 92.94 11 GLY B C 1
ATOM 1018 O O . GLY B 1 11 ? -28.312 11.742 19.438 1 92.94 11 GLY B O 1
ATOM 1019 N N . GLU B 1 12 ? -27.609 11.297 17.391 1 92.62 12 GLU B N 1
ATOM 1020 C CA . GLU B 1 12 ? -26.609 10.359 17.891 1 92.62 12 GLU B CA 1
ATOM 1021 C C . GLU B 1 12 ? -25.219 11.008 17.922 1 92.62 12 GLU B C 1
ATOM 1023 O O . GLU B 1 12 ? -24.938 11.93 17.141 1 92.62 12 GLU B O 1
ATOM 1028 N N . GLU B 1 13 ? -24.469 10.531 18.891 1 94.5 13 GLU B N 1
ATOM 1029 C CA . GLU B 1 13 ? -23.094 11.008 18.891 1 94.5 13 GLU B CA 1
ATOM 1030 C C . GLU B 1 13 ? -22.359 10.617 17.609 1 94.5 13 GLU B C 1
ATOM 1032 O O . GLU B 1 13 ? -22.375 9.453 17.219 1 94.5 13 GLU B O 1
ATOM 1037 N N . ALA B 1 14 ? -21.781 11.609 16.969 1 94.75 14 ALA B N 1
ATOM 1038 C CA . ALA B 1 14 ? -21.078 11.375 15.703 1 94.75 14 ALA B CA 1
ATOM 1039 C C . ALA B 1 14 ? -19.797 10.578 15.922 1 94.75 14 ALA B C 1
ATOM 1041 O O . ALA B 1 14 ? -19.172 10.664 16.984 1 94.75 14 ALA B O 1
ATOM 1042 N N . VAL B 1 15 ? -19.422 9.789 14.93 1 94.44 15 VAL B N 1
ATOM 1043 C CA . VAL B 1 15 ? -18.188 9.008 14.977 1 94.44 15 VAL B CA 1
ATOM 1044 C C . VAL B 1 15 ? -17.172 9.602 14.008 1 94.44 15 VAL B C 1
ATOM 1046 O O . VAL B 1 15 ? -17.547 10.305 13.055 1 94.44 15 VAL B O 1
ATOM 1049 N N . VAL B 1 16 ? -15.914 9.422 14.352 1 94.62 16 VAL B N 1
ATOM 1050 C CA . VAL B 1 16 ? -14.836 9.891 13.492 1 94.62 16 VAL B CA 1
ATOM 1051 C C . VAL B 1 16 ? -14.484 8.82 12.461 1 94.62 16 VAL B C 1
ATOM 1053 O O . VAL B 1 16 ? -14.148 7.695 12.82 1 94.62 16 VAL B O 1
ATOM 1056 N N . ILE B 1 17 ? -14.664 9.211 11.18 1 93.38 17 ILE B N 1
ATOM 1057 C CA . ILE B 1 17 ? -14.43 8.312 10.047 1 93.38 17 ILE B CA 1
ATOM 1058 C C . ILE B 1 17 ? -13.273 8.844 9.203 1 93.38 17 ILE B C 1
ATOM 1060 O O . ILE B 1 17 ? -13.102 10.062 9.07 1 93.38 17 ILE B O 1
ATOM 1064 N N . GLN B 1 18 ? -12.531 7.891 8.641 1 95.44 18 GLN B N 1
ATOM 1065 C CA . GLN B 1 18 ? -11.414 8.273 7.785 1 95.44 18 GLN B CA 1
ATOM 1066 C C . GLN B 1 18 ? -11.836 8.352 6.324 1 95.44 18 GLN B C 1
ATOM 1068 O O . GLN B 1 18 ? -12.492 7.438 5.809 1 95.44 18 GLN B O 1
ATOM 1073 N N . SER B 1 19 ? -11.547 9.383 5.652 1 96.25 19 SER B N 1
ATOM 1074 C CA . SER B 1 19 ? -11.828 9.555 4.23 1 96.25 19 SER B CA 1
ATOM 1075 C C . SER B 1 19 ? -10.742 8.914 3.371 1 96.25 19 SER B C 1
ATOM 1077 O O . SER B 1 19 ? -9.562 8.977 3.703 1 96.25 19 SER B O 1
ATOM 1079 N N . TRP B 1 20 ? -11.164 8.414 2.236 1 96.19 20 TRP B N 1
ATOM 1080 C CA . TRP B 1 20 ? -10.234 7.836 1.271 1 96.19 20 TRP B CA 1
ATOM 1081 C C . TRP B 1 20 ? -10.469 8.406 -0.122 1 96.19 20 TRP B C 1
ATOM 1083 O O . TRP B 1 20 ? -9.984 7.859 -1.115 1 96.19 20 TRP B O 1
ATOM 1093 N N . SER B 1 21 ? -11.18 9.516 -0.143 1 96.44 21 SER B N 1
ATOM 1094 C CA . SER B 1 21 ? -11.422 10.164 -1.429 1 96.44 21 SER B CA 1
ATOM 1095 C C . SER B 1 21 ? -10.125 10.719 -2.012 1 96.44 21 SER B C 1
ATOM 1097 O O . SER B 1 21 ? -9.164 10.961 -1.283 1 96.44 21 SER B O 1
ATOM 1099 N N . VAL B 1 22 ? -10.039 11.039 -3.227 1 96.81 22 VAL B N 1
ATOM 1100 C CA . VAL B 1 22 ? -8.859 11.539 -3.928 1 96.81 22 VAL B CA 1
ATOM 1101 C C . VAL B 1 22 ? -8.469 12.906 -3.373 1 96.81 22 VAL B C 1
ATOM 1103 O O . VAL B 1 22 ? -7.285 13.203 -3.217 1 96.81 22 VAL B O 1
ATOM 1106 N N . ASP B 1 23 ? -9.406 13.641 -2.996 1 97.12 23 ASP B N 1
ATOM 1107 C CA . ASP B 1 23 ? -9.156 15.016 -2.588 1 97.12 23 ASP B CA 1
ATOM 1108 C C . ASP B 1 23 ? -8.805 15.094 -1.104 1 97.12 23 ASP B C 1
ATOM 1110 O O . ASP B 1 23 ? -8.141 16.031 -0.666 1 97.12 23 ASP B O 1
ATOM 1114 N N . ASN B 1 24 ? -9.164 14.086 -0.327 1 97.31 24 ASN B N 1
ATOM 1115 C CA . ASN B 1 24 ? -8.953 14.141 1.116 1 97.31 24 ASN B CA 1
ATOM 1116 C C . ASN B 1 24 ? -8.547 12.781 1.676 1 97.31 24 ASN B C 1
ATOM 1118 O O . ASN B 1 24 ? -9.156 12.289 2.625 1 97.31 24 ASN B O 1
ATOM 1122 N N . PRO B 1 25 ? -7.523 12.219 1.17 1 98.06 25 PRO B N 1
ATOM 1123 C CA . PRO B 1 25 ? -7.121 10.906 1.681 1 98.06 25 PRO B CA 1
ATOM 1124 C C . PRO B 1 25 ? -6.566 10.969 3.102 1 98.06 25 PRO B C 1
ATOM 1126 O O . PRO B 1 25 ? -5.707 11.805 3.396 1 98.06 25 PRO B O 1
ATOM 1129 N N . GLY B 1 26 ? -7.109 10.141 3.938 1 97.38 26 GLY B N 1
ATOM 1130 C CA . GLY B 1 26 ? -6.617 10.039 5.301 1 97.38 26 GLY B CA 1
ATOM 1131 C C . GLY B 1 26 ? -7.211 11.078 6.23 1 97.38 26 GLY B C 1
ATOM 1132 O O . GLY B 1 26 ? -6.992 11.039 7.441 1 97.38 26 GLY B O 1
ATOM 1133 N N . ARG B 1 27 ? -7.91 12.078 5.641 1 98 27 ARG B N 1
ATOM 1134 C CA . ARG B 1 27 ? -8.516 13.117 6.465 1 98 27 ARG B CA 1
ATOM 1135 C C . ARG B 1 27 ? -9.727 12.578 7.223 1 98 27 ARG B C 1
ATOM 1137 O O . ARG B 1 27 ? -10.539 11.844 6.66 1 98 27 ARG B O 1
ATOM 1144 N N . ARG B 1 28 ? -9.82 13.031 8.461 1 97.44 28 ARG B N 1
ATOM 1145 C CA . ARG B 1 28 ? -10.922 12.5 9.258 1 97.44 28 ARG B CA 1
ATOM 1146 C C . ARG B 1 28 ? -12.078 13.492 9.336 1 97.44 28 ARG B C 1
ATOM 1148 O O . ARG B 1 28 ? -11.867 14.703 9.242 1 97.44 28 ARG B O 1
ATOM 1155 N N . PHE B 1 29 ? -13.289 12.828 9.484 1 96.56 29 PHE B N 1
ATOM 1156 C CA . PHE B 1 29 ? -14.5 13.641 9.617 1 96.56 29 PHE B CA 1
ATOM 1157 C C . PHE B 1 29 ? -15.484 12.992 10.578 1 96.56 29 PHE B C 1
ATOM 1159 O O . PHE B 1 29 ? -15.422 11.781 10.812 1 96.56 29 PHE B O 1
ATOM 1166 N N . TYR B 1 30 ? -16.328 13.812 11.18 1 95.5 30 TYR B N 1
ATOM 1167 C CA . TYR B 1 30 ? -17.453 13.336 11.977 1 95.5 30 TYR B CA 1
ATOM 1168 C C . TYR B 1 30 ? -18.609 12.898 11.086 1 95.5 30 TYR B C 1
ATOM 1170 O O . TYR B 1 30 ? -19.016 13.633 10.188 1 95.5 30 TYR B O 1
ATOM 1178 N N . GLY B 1 31 ? -19.031 11.672 11.305 1 93.25 31 GLY B N 1
ATOM 1179 C CA . GLY B 1 31 ? -20.172 11.141 10.586 1 93.25 31 GLY B CA 1
ATOM 1180 C C . GLY B 1 31 ? -21.156 10.414 11.477 1 93.25 31 GLY B C 1
ATOM 1181 O O . GLY B 1 31 ? -20.891 10.195 12.656 1 93.25 31 GLY B O 1
ATOM 1182 N N . CYS B 1 32 ? -22.25 10.141 10.836 1 94.19 32 CYS B N 1
ATOM 1183 C CA . CYS B 1 32 ? -23.297 9.414 11.547 1 94.19 32 CYS B CA 1
ATOM 1184 C C . CYS B 1 32 ? -22.906 7.957 11.766 1 94.19 32 CYS B C 1
ATOM 1186 O O . CYS B 1 32 ? -22.438 7.293 10.844 1 94.19 32 CYS B O 1
ATOM 1188 N N . PRO B 1 33 ? -23.078 7.48 13 1 90.62 33 PRO B N 1
ATOM 1189 C CA . PRO B 1 33 ? -22.672 6.102 13.289 1 90.62 33 PRO B CA 1
ATOM 1190 C C . PRO B 1 33 ? -23.5 5.074 12.516 1 90.62 33 PRO B C 1
ATOM 1192 O O . PRO B 1 33 ? -23.031 3.963 12.266 1 90.62 33 PRO B O 1
ATOM 1195 N N . PHE B 1 34 ? -24.688 5.426 12.133 1 87 34 PHE B N 1
ATOM 1196 C CA . PHE B 1 34 ? -25.547 4.488 11.414 1 87 34 PHE B CA 1
ATOM 1197 C C . PHE B 1 34 ? -25.188 4.457 9.938 1 87 34 PHE B C 1
ATOM 1199 O O . PHE B 1 34 ? -25.359 3.436 9.273 1 87 34 PHE B O 1
ATOM 1206 N N . TYR B 1 35 ? -24.766 5.594 9.414 1 77 35 TYR B N 1
ATOM 1207 C CA . TYR B 1 35 ? -24.328 5.637 8.031 1 77 35 TYR B CA 1
ATOM 1208 C C . TYR B 1 35 ? -23.062 4.801 7.836 1 77 35 TYR B C 1
ATOM 1210 O O . TYR B 1 35 ? -22.922 4.102 6.828 1 77 35 TYR B O 1
ATOM 1218 N N . GLU B 1 36 ? -22.172 4.945 8.828 1 68.88 36 GLU B N 1
ATOM 1219 C CA . GLU B 1 36 ? -20.938 4.188 8.75 1 68.88 36 GLU B CA 1
ATOM 1220 C C . GLU B 1 36 ? -21.203 2.686 8.805 1 68.88 36 GLU B C 1
ATOM 1222 O O . GLU B 1 36 ? -20.562 1.913 8.078 1 68.88 36 GLU B O 1
ATOM 1227 N N . ARG B 1 37 ? -22.094 2.4 9.672 1 67.94 37 ARG B N 1
ATOM 1228 C CA . ARG B 1 37 ? -22.406 0.986 9.852 1 67.94 37 ARG B CA 1
ATOM 1229 C C . ARG B 1 37 ? -23.25 0.458 8.703 1 67.94 37 ARG B C 1
ATOM 1231 O O . ARG B 1 37 ? -22.969 -0.601 8.148 1 67.94 37 ARG B O 1
ATOM 1238 N N . ASP B 1 38 ? -24.422 1.269 8.562 1 65.75 38 ASP B N 1
ATOM 1239 C CA . ASP B 1 38 ? -25.422 0.729 7.645 1 65.75 38 ASP B CA 1
ATOM 1240 C C . ASP B 1 38 ? -25.578 1.621 6.414 1 65.75 38 ASP B C 1
ATOM 1242 O O . ASP B 1 38 ? -25.906 2.805 6.535 1 65.75 38 ASP B O 1
ATOM 1246 N N . ARG B 1 39 ? -24.688 1.868 5.648 1 61.56 39 ARG B N 1
ATOM 1247 C CA . ARG B 1 39 ? -24.797 2.738 4.48 1 61.56 39 ARG B CA 1
ATOM 1248 C C . ARG B 1 39 ? -26.25 3.084 4.184 1 61.56 39 ARG B C 1
ATOM 1250 O O . ARG B 1 39 ? -26.562 3.635 3.125 1 61.56 39 ARG B O 1
ATOM 1257 N N . ARG B 1 40 ? -27.109 2.562 4.93 1 59.88 40 ARG B N 1
ATOM 1258 C CA . ARG B 1 40 ? -28.531 2.762 4.621 1 59.88 40 ARG B CA 1
ATOM 1259 C C . ARG B 1 40 ? -29.078 3.996 5.328 1 59.88 40 ARG B C 1
ATOM 1261 O O . ARG B 1 40 ? -30.203 4.41 5.078 1 59.88 40 ARG B O 1
ATOM 1268 N N . SER B 1 41 ? -28.219 4.57 6.285 1 63.06 41 SER B N 1
ATOM 1269 C CA . SER B 1 41 ? -28.844 5.707 6.961 1 63.06 41 SER B CA 1
ATOM 1270 C C . SER B 1 41 ? -28.891 6.93 6.055 1 63.06 41 SER B C 1
ATOM 1272 O O . SER B 1 41 ? -27.984 7.152 5.25 1 63.06 41 SER B O 1
ATOM 1274 N N . ALA B 1 42 ? -29.984 7.523 6.004 1 74 42 ALA B N 1
ATOM 1275 C CA . ALA B 1 42 ? -30.25 8.734 5.238 1 74 42 ALA B CA 1
ATOM 1276 C C . ALA B 1 42 ? -29.609 9.953 5.891 1 74 42 ALA B C 1
ATOM 1278 O O . ALA B 1 42 ? -29.688 11.07 5.363 1 74 42 ALA B O 1
ATOM 1279 N N . CYS B 1 43 ? -28.875 9.773 6.977 1 88.88 43 CYS B N 1
ATOM 1280 C CA . CYS B 1 43 ? -28.297 10.922 7.652 1 88.88 43 CYS B CA 1
ATOM 1281 C C . CYS B 1 43 ? -27.094 11.453 6.887 1 88.88 43 CYS B C 1
ATOM 1283 O O . CYS B 1 43 ? -26.172 10.703 6.57 1 88.88 43 CYS B O 1
ATOM 1285 N N . ASN B 1 44 ? -27.141 12.711 6.523 1 88.44 44 ASN B N 1
ATOM 1286 C CA . ASN B 1 44 ? -26.062 13.297 5.73 1 88.44 44 ASN B CA 1
ATOM 1287 C C . ASN B 1 44 ? -25.203 14.25 6.559 1 88.44 44 ASN B C 1
ATOM 1289 O O . ASN B 1 44 ? -24.734 15.266 6.047 1 88.44 44 ASN B O 1
ATOM 1293 N N . PHE B 1 45 ? -25.219 13.984 7.922 1 93.81 45 PHE B N 1
ATOM 1294 C CA . PHE B 1 45 ? -24.359 14.797 8.781 1 93.81 45 PHE B CA 1
ATOM 1295 C C . PHE B 1 45 ? -22.891 14.633 8.398 1 93.81 45 PHE B C 1
ATOM 1297 O O . PHE B 1 45 ? -22.406 13.516 8.219 1 93.81 45 PHE B O 1
ATOM 1304 N N . PHE B 1 46 ? -22.219 15.75 8.266 1 94.69 46 PHE B N 1
ATOM 1305 C CA . PHE B 1 46 ? -20.812 15.758 7.871 1 94.69 46 PHE B CA 1
ATOM 1306 C C . PHE B 1 46 ? -20.109 17 8.398 1 94.69 46 PHE B C 1
ATOM 1308 O O . PHE B 1 46 ? -20.594 18.125 8.219 1 94.69 46 PHE B O 1
ATOM 1315 N N . MET B 1 47 ? -18.969 16.703 9.133 1 96.12 47 MET B N 1
ATOM 1316 C CA . MET B 1 47 ? -18.109 17.781 9.602 1 96.12 47 MET B CA 1
ATOM 1317 C C . MET B 1 47 ? -16.641 17.328 9.648 1 96.12 47 MET B C 1
ATOM 1319 O O . MET B 1 47 ? -16.328 16.312 10.258 1 96.12 47 MET B O 1
ATOM 1323 N N . TRP B 1 48 ? -15.844 18.234 9.133 1 96.5 48 TRP B N 1
ATOM 1324 C CA . TRP B 1 48 ? -14.445 17.828 9.133 1 96.5 48 TRP B CA 1
ATOM 1325 C C . TRP B 1 48 ? -13.883 17.812 10.555 1 96.5 48 TRP B C 1
ATOM 1327 O O . TRP B 1 48 ? -14.172 18.719 11.352 1 96.5 48 TRP B O 1
ATOM 1337 N N . PHE B 1 49 ? -13.172 16.766 10.844 1 96.69 49 PHE B N 1
ATOM 1338 C CA . PHE B 1 49 ? -12.453 16.609 12.109 1 96.69 49 PHE B CA 1
ATOM 1339 C C . PHE B 1 49 ? -11.047 17.172 12.008 1 96.69 49 PHE B C 1
ATOM 1341 O O . PHE B 1 49 ? -10.586 17.859 12.922 1 96.69 49 PHE B O 1
ATOM 1348 N N . ASP B 1 50 ? -10.398 16.953 10.859 1 96.94 50 ASP B N 1
ATOM 1349 C CA . ASP B 1 50 ? -9.023 17.375 10.617 1 96.94 50 ASP B CA 1
ATOM 1350 C C . ASP B 1 50 ? -8.977 18.547 9.625 1 96.94 50 ASP B C 1
ATOM 1352 O O . ASP B 1 50 ? -9.891 18.719 8.82 1 96.94 50 ASP B O 1
ATOM 1356 N N . PRO B 1 51 ? -7.832 19.344 9.719 1 96 51 PRO B N 1
ATOM 1357 C CA . PRO B 1 51 ? -7.574 20.25 8.602 1 96 51 PRO B CA 1
ATOM 1358 C C . PRO B 1 51 ? -7.262 19.531 7.297 1 96 51 PRO B C 1
ATOM 1360 O O . PRO B 1 51 ? -7.102 18.297 7.293 1 96 51 PRO B O 1
ATOM 1363 N N . PRO B 1 52 ? -7.199 20.266 6.242 1 96.69 52 PRO B N 1
ATOM 1364 C CA . PRO B 1 52 ? -6.891 19.609 4.969 1 96.69 52 PRO B CA 1
ATOM 1365 C C . PRO B 1 52 ? -5.555 18.875 4.992 1 96.69 52 PRO B C 1
ATOM 1367 O O . PRO B 1 52 ? -4.594 19.344 5.605 1 96.69 52 PRO B O 1
ATOM 1370 N N . THR B 1 53 ? -5.547 17.797 4.395 1 97 53 THR B N 1
ATOM 1371 C CA . THR B 1 53 ? -4.301 17.062 4.23 1 97 53 THR B CA 1
ATOM 1372 C C . THR B 1 53 ? -3.312 17.844 3.377 1 97 53 THR B C 1
ATOM 1374 O O . THR B 1 53 ? -3.668 18.344 2.309 1 97 53 THR B O 1
ATOM 1377 N N . PRO B 1 54 ? -2.105 17.938 3.885 1 97 54 PRO B N 1
ATOM 1378 C CA . PRO B 1 54 ? -1.118 18.625 3.049 1 97 54 PRO B CA 1
ATOM 1379 C C . PRO B 1 54 ? -0.963 17.984 1.673 1 97 54 PRO B C 1
ATOM 1381 O O . PRO B 1 54 ? -1.007 16.75 1.552 1 97 54 PRO B O 1
ATOM 1384 N N . GLU B 1 55 ? -0.774 18.844 0.67 1 96.5 55 GLU B N 1
ATOM 1385 C CA . GLU B 1 55 ? -0.769 18.391 -0.72 1 96.5 55 GLU B CA 1
ATOM 1386 C C . GLU B 1 55 ? 0.27 17.297 -0.944 1 96.5 55 GLU B C 1
ATOM 1388 O O . GLU B 1 55 ? -0.017 16.281 -1.589 1 96.5 55 GLU B O 1
ATOM 1393 N N . HIS B 1 56 ? 1.41 17.531 -0.415 1 96.69 56 HIS B N 1
ATOM 1394 C CA . HIS B 1 56 ? 2.461 16.547 -0.65 1 96.69 56 HIS B CA 1
ATOM 1395 C C . HIS B 1 56 ? 2.117 15.203 -0.006 1 96.69 56 HIS B C 1
ATOM 1397 O O . HIS B 1 56 ? 2.418 14.148 -0.563 1 96.69 56 HIS B O 1
ATOM 1403 N N . LEU B 1 57 ? 1.521 15.211 1.151 1 97.94 57 LEU B N 1
ATOM 1404 C CA . LEU B 1 57 ? 1.113 13.977 1.803 1 97.94 57 LEU B CA 1
ATOM 1405 C C . LEU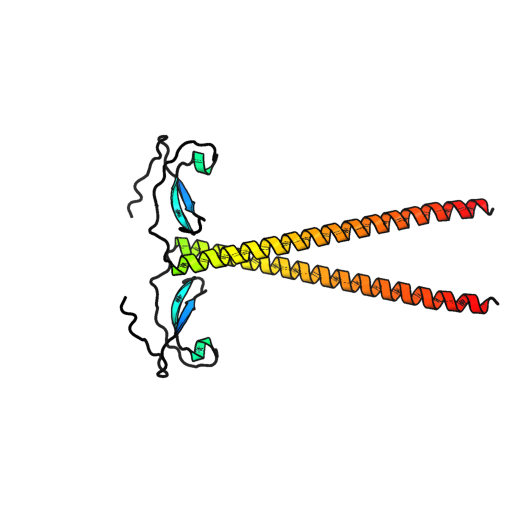 B 1 57 ? -0.039 13.312 1.05 1 97.94 57 LEU B C 1
ATOM 1407 O O . LEU B 1 57 ? -0.138 12.086 1.008 1 97.94 57 LEU B O 1
ATOM 1411 N N . LYS B 1 58 ? -0.887 14.125 0.449 1 98 58 LYS B N 1
ATOM 1412 C CA . LYS B 1 58 ? -1.921 13.57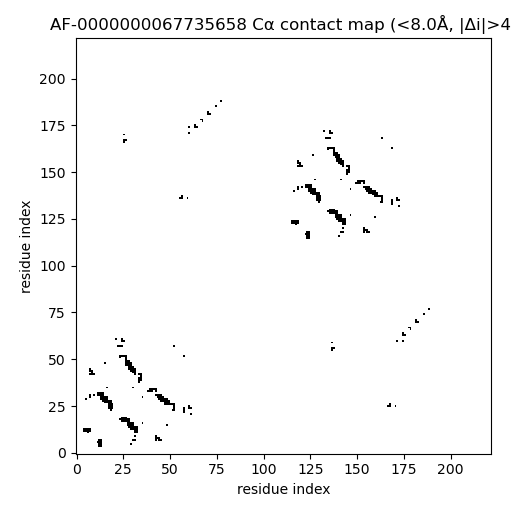8 -0.428 1 98 58 LYS B CA 1
ATOM 1413 C C . LYS B 1 58 ? -1.31 12.734 -1.539 1 98 58 LYS B C 1
ATOM 1415 O O . LYS B 1 58 ? -1.76 11.609 -1.791 1 98 58 LYS B O 1
ATOM 1420 N N . MET B 1 59 ? -0.303 13.281 -2.123 1 97.94 59 MET B N 1
ATOM 1421 C CA . MET B 1 59 ? 0.363 12.57 -3.213 1 97.94 59 MET B CA 1
ATOM 1422 C C . MET B 1 59 ? 0.992 11.273 -2.717 1 97.94 59 MET B C 1
ATOM 1424 O O . MET B 1 59 ? 0.929 10.25 -3.396 1 97.94 59 MET B O 1
ATOM 1428 N N . VAL B 1 60 ? 1.514 11.359 -1.55 1 98.5 60 VAL B N 1
ATOM 1429 C CA . VAL B 1 60 ? 2.154 10.188 -0.968 1 98.5 60 VAL B CA 1
ATOM 1430 C C . VAL B 1 60 ? 1.11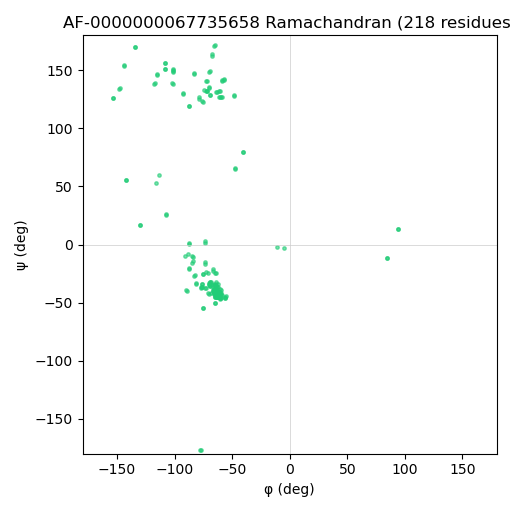1 9.102 -0.72 1 98.5 60 VAL B C 1
ATOM 1432 O O . VAL B 1 60 ? 1.296 7.949 -1.128 1 98.5 60 VAL B O 1
ATOM 1435 N N . ILE B 1 61 ? 0.045 9.406 -0.101 1 98.75 61 ILE B N 1
ATOM 1436 C CA . ILE B 1 61 ? -0.99 8.445 0.261 1 98.75 61 ILE B CA 1
ATOM 1437 C C . ILE B 1 61 ? -1.63 7.879 -1.003 1 98.75 61 ILE B C 1
ATOM 1439 O O . ILE B 1 61 ? -1.803 6.66 -1.125 1 98.75 61 ILE B O 1
ATOM 1443 N N . LEU B 1 62 ? -1.929 8.773 -1.927 1 98.56 62 LEU B N 1
ATOM 1444 C CA . LEU B 1 62 ? -2.547 8.312 -3.164 1 98.56 62 LEU B CA 1
ATOM 1445 C C . LEU B 1 62 ? -1.594 7.418 -3.947 1 98.56 62 LEU B C 1
ATOM 1447 O O . LEU B 1 62 ? -2.025 6.457 -4.59 1 98.56 62 LEU B O 1
ATOM 1451 N N . GLY B 1 63 ? -0.342 7.703 -3.896 1 98.5 63 GLY B N 1
ATOM 1452 C CA . GLY B 1 63 ? 0.643 6.84 -4.527 1 98.5 63 GLY B CA 1
ATOM 1453 C C . GLY B 1 63 ? 0.682 5.445 -3.932 1 98.5 63 GLY B C 1
ATOM 1454 O O . GLY B 1 63 ? 0.714 4.453 -4.664 1 98.5 63 GLY B O 1
ATOM 1455 N N . LEU B 1 64 ? 0.669 5.453 -2.666 1 98.38 64 LEU B N 1
ATOM 1456 C CA . LEU B 1 64 ? 0.68 4.172 -1.971 1 98.38 64 LEU B CA 1
ATOM 1457 C C . LEU B 1 64 ? -0.595 3.385 -2.258 1 98.38 64 LEU B C 1
ATOM 1459 O O . LEU B 1 64 ? -0.55 2.168 -2.445 1 98.38 64 LEU B O 1
ATOM 1463 N N . LEU B 1 65 ? -1.691 4.023 -2.309 1 98.25 65 LEU B N 1
ATOM 1464 C CA . LEU B 1 65 ? -2.959 3.367 -2.613 1 98.25 65 LEU B CA 1
ATOM 1465 C C . LEU B 1 65 ? -2.955 2.809 -4.031 1 98.25 65 LEU B C 1
ATOM 1467 O O . LEU B 1 65 ? -3.451 1.705 -4.27 1 98.25 65 LEU B O 1
ATOM 1471 N N . LYS B 1 66 ? -2.428 3.59 -4.91 1 98.12 66 LYS B N 1
ATOM 1472 C CA . LYS B 1 66 ? -2.322 3.127 -6.289 1 98.12 66 LYS B CA 1
ATOM 1473 C C . LYS B 1 66 ? -1.463 1.869 -6.383 1 98.12 66 LYS B C 1
ATOM 1475 O O . LYS B 1 66 ? -1.829 0.91 -7.062 1 98.12 66 LYS B O 1
ATOM 1480 N N . LYS B 1 67 ? -0.339 1.855 -5.75 1 97.62 67 LYS B N 1
ATOM 1481 C CA . LYS B 1 67 ? 0.533 0.684 -5.746 1 97.62 67 LYS B CA 1
ATOM 1482 C C . LYS B 1 67 ? -0.166 -0.517 -5.113 1 97.62 67 LYS B C 1
ATOM 1484 O O . LYS B 1 67 ? -0.029 -1.644 -5.594 1 97.62 67 LYS B O 1
ATOM 1489 N N . LYS B 1 68 ? -0.859 -0.219 -4.051 1 96.81 68 LYS B N 1
ATOM 1490 C CA . LYS B 1 68 ? -1.609 -1.293 -3.406 1 96.81 68 LYS B CA 1
ATOM 1491 C C . LYS B 1 68 ? -2.617 -1.914 -4.367 1 96.81 68 LYS B C 1
ATOM 1493 O O . LYS B 1 68 ? -2.766 -3.137 -4.418 1 96.81 68 LYS B O 1
ATOM 1498 N N . ARG B 1 69 ? -3.301 -1.101 -5.098 1 96.19 69 ARG B N 1
ATOM 1499 C CA . ARG B 1 69 ? -4.277 -1.595 -6.066 1 96.19 69 ARG B CA 1
ATOM 1500 C C . ARG B 1 69 ? -3.602 -2.434 -7.145 1 96.19 69 ARG B C 1
ATOM 1502 O O . ARG B 1 69 ? -4.113 -3.486 -7.531 1 96.19 69 ARG B O 1
ATOM 1509 N N . ALA B 1 70 ? -2.475 -2.029 -7.629 1 97.06 70 ALA B N 1
ATOM 1510 C CA . ALA B 1 70 ? -1.72 -2.768 -8.641 1 97.06 70 ALA B CA 1
ATOM 1511 C C . ALA B 1 70 ? -1.279 -4.129 -8.109 1 97.06 70 ALA B C 1
ATOM 1513 O O . ALA B 1 70 ? -1.385 -5.141 -8.805 1 97.06 70 ALA B O 1
ATOM 1514 N N . PHE B 1 71 ? -0.869 -4.059 -6.863 1 95.81 71 PHE B N 1
ATOM 1515 C CA . PHE B 1 71 ? -0.449 -5.297 -6.219 1 95.81 71 PHE B CA 1
ATOM 1516 C C . PHE B 1 71 ? -1.624 -6.254 -6.074 1 95.81 71 PHE B C 1
ATOM 1518 O O . PHE B 1 71 ? -1.499 -7.449 -6.359 1 95.81 71 PHE B O 1
ATOM 1525 N N . ASP B 1 72 ? -2.744 -5.711 -5.68 1 95.88 72 ASP B N 1
ATOM 1526 C CA . ASP B 1 72 ? -3.93 -6.547 -5.512 1 95.88 72 ASP B CA 1
ATOM 1527 C C . ASP B 1 72 ? -4.348 -7.18 -6.836 1 95.88 72 ASP B C 1
ATOM 1529 O O . ASP B 1 72 ? -4.762 -8.336 -6.875 1 95.88 72 ASP B O 1
ATOM 1533 N N . ALA B 1 73 ? -4.234 -6.52 -7.934 1 96.19 73 ALA B N 1
ATOM 1534 C CA . ALA B 1 73 ? -4.543 -7.043 -9.266 1 96.19 73 ALA B CA 1
ATOM 1535 C C . ALA B 1 73 ? -3.602 -8.188 -9.633 1 96.19 73 ALA B C 1
ATOM 1537 O O . ALA B 1 73 ? -4.035 -9.211 -10.156 1 96.19 73 ALA B O 1
ATOM 1538 N N . LEU B 1 74 ? -2.328 -7.945 -9.328 1 94.62 74 LEU B N 1
ATOM 1539 C CA . LEU B 1 74 ? -1.331 -8.969 -9.617 1 94.62 74 LEU B CA 1
ATOM 1540 C C . LEU B 1 74 ? -1.609 -10.234 -8.82 1 94.62 74 LEU B C 1
ATOM 1542 O O . LEU B 1 74 ? -1.495 -11.344 -9.352 1 94.62 74 LEU B O 1
ATOM 1546 N N . LEU B 1 75 ? -1.952 -10.078 -7.609 1 94.25 75 LEU B N 1
ATOM 1547 C CA . LEU B 1 75 ? -2.264 -11.234 -6.77 1 94.25 75 LEU B CA 1
ATOM 1548 C C . LEU B 1 75 ? -3.469 -11.992 -7.312 1 94.25 75 LEU B C 1
ATOM 1550 O O . LEU B 1 75 ? -3.482 -13.227 -7.312 1 94.25 75 LEU B O 1
ATOM 1554 N N . LYS B 1 76 ? -4.492 -11.227 -7.711 1 94 76 LYS B N 1
ATOM 1555 C CA . LYS B 1 76 ? -5.68 -11.852 -8.281 1 94 76 LYS B CA 1
ATOM 1556 C C . LYS B 1 76 ? -5.336 -12.633 -9.547 1 94 76 LYS B C 1
ATOM 1558 O O . LYS B 1 76 ? -5.812 -13.758 -9.734 1 94 76 LYS B O 1
ATOM 1563 N N . GLU B 1 77 ? -4.535 -12.078 -10.359 1 92.69 77 GLU B N 1
ATOM 1564 C CA . GLU B 1 77 ? -4.09 -12.758 -11.578 1 92.69 77 GLU B CA 1
ATOM 1565 C C . GLU B 1 77 ? -3.354 -14.055 -11.25 1 92.69 77 GLU B C 1
ATOM 1567 O O . GLU B 1 77 ? -3.602 -15.086 -11.875 1 92.69 77 GLU B O 1
ATOM 1572 N N . ASN B 1 78 ? -2.455 -13.898 -10.258 1 91.25 78 ASN B N 1
ATOM 1573 C CA . ASN B 1 78 ? -1.719 -15.086 -9.844 1 91.25 78 ASN B CA 1
ATOM 1574 C C . ASN B 1 78 ? -2.656 -16.172 -9.328 1 91.25 78 ASN B C 1
ATOM 1576 O O . ASN B 1 78 ? -2.455 -17.359 -9.609 1 91.25 78 ASN B O 1
ATOM 1580 N N . ARG B 1 79 ? -3.662 -15.789 -8.625 1 90.25 79 ARG B N 1
ATOM 1581 C CA . ARG B 1 79 ? -4.645 -16.734 -8.109 1 90.25 79 ARG B CA 1
ATOM 1582 C C . ARG B 1 79 ? -5.395 -17.422 -9.242 1 90.25 79 ARG B C 1
ATOM 1584 O O . ARG B 1 79 ? -5.605 -18.641 -9.211 1 90.25 79 ARG B O 1
ATOM 1591 N N . ASN B 1 80 ? -5.77 -16.656 -10.242 1 91.94 80 ASN B N 1
ATOM 1592 C CA . ASN B 1 80 ? -6.453 -17.203 -11.414 1 91.94 80 ASN B CA 1
ATOM 1593 C C . ASN B 1 80 ? -5.586 -18.219 -12.148 1 91.94 80 ASN B C 1
ATOM 1595 O O . ASN B 1 80 ? -6.059 -19.281 -12.523 1 91.94 80 ASN B O 1
ATOM 1599 N N . GLN B 1 81 ? -4.301 -17.875 -12.281 1 89.06 81 GLN B N 1
ATOM 1600 C CA . GLN B 1 81 ? -3.367 -18.766 -12.953 1 89.06 81 GLN B CA 1
ATOM 1601 C C . GLN B 1 81 ? -3.217 -20.078 -12.18 1 89.06 81 GLN B C 1
ATOM 1603 O O . GLN B 1 81 ? -3.182 -21.156 -12.781 1 89.06 81 GLN B O 1
ATOM 1608 N N . ARG B 1 82 ? -3.156 -19.969 -10.875 1 87.5 82 ARG B N 1
ATOM 1609 C CA . ARG B 1 82 ? -3.064 -21.156 -10.023 1 87.5 82 ARG B CA 1
ATOM 1610 C C . ARG B 1 82 ? -4.309 -22.031 -10.164 1 87.5 82 ARG B C 1
ATOM 1612 O O . ARG B 1 82 ? -4.203 -23.25 -10.25 1 87.5 82 ARG B O 1
ATOM 1619 N N . ASN B 1 83 ? -5.461 -21.375 -10.141 1 91.25 83 ASN B N 1
ATOM 1620 C CA . ASN B 1 83 ? -6.715 -22.109 -10.289 1 91.25 83 ASN B CA 1
ATOM 1621 C C . ASN B 1 83 ? -6.777 -22.859 -11.617 1 91.25 83 ASN B C 1
ATOM 1623 O O . ASN B 1 83 ? -7.215 -24 -11.672 1 91.25 83 ASN B O 1
ATOM 1627 N N . TRP B 1 84 ? -6.285 -22.109 -12.648 1 90.88 84 TRP B N 1
ATOM 1628 C CA . TRP B 1 84 ? -6.234 -22.734 -13.969 1 90.88 84 TRP B CA 1
ATOM 1629 C C . TRP B 1 84 ? -5.293 -23.938 -13.977 1 90.88 84 TRP B C 1
ATOM 1631 O O . TRP B 1 84 ? -5.641 -25 -14.484 1 90.88 84 TRP B O 1
ATOM 1641 N N . ARG B 1 85 ? -4.133 -23.859 -13.422 1 86.19 85 ARG B N 1
ATOM 1642 C CA . ARG B 1 85 ? -3.166 -24.953 -13.359 1 86.19 85 ARG B CA 1
ATOM 1643 C C . ARG B 1 85 ? -3.727 -26.141 -12.586 1 86.19 85 ARG B C 1
ATOM 1645 O O . ARG B 1 85 ? -3.549 -27.281 -12.992 1 86.19 85 ARG B O 1
ATOM 1652 N N . ARG B 1 86 ? -4.391 -25.875 -11.461 1 88.56 86 ARG B N 1
ATOM 1653 C CA . ARG B 1 86 ? -5 -26.938 -10.664 1 88.56 86 ARG B CA 1
ATOM 1654 C C . ARG B 1 86 ? -6.062 -27.688 -11.461 1 88.56 86 ARG B C 1
ATOM 1656 O O . ARG B 1 86 ? -6.141 -28.922 -11.406 1 88.56 86 ARG B O 1
ATOM 1663 N N . LEU B 1 87 ? -6.895 -26.938 -12.242 1 93.88 87 LEU B N 1
ATOM 1664 C CA . LEU B 1 87 ? -7.922 -27.547 -13.086 1 93.88 87 LEU B CA 1
ATOM 1665 C C . LEU B 1 87 ? -7.297 -28.453 -14.148 1 93.88 87 LEU B C 1
ATOM 1667 O O . LEU B 1 87 ? -7.762 -29.562 -14.367 1 93.88 87 LEU B O 1
ATOM 1671 N N . CYS B 1 88 ? -6.215 -28.031 -14.781 1 91.25 88 CYS B N 1
ATOM 1672 C CA . CYS B 1 88 ? -5.527 -28.812 -15.797 1 91.25 88 CYS B CA 1
ATOM 1673 C C . CYS B 1 88 ? -4.969 -30.094 -15.195 1 91.25 88 CYS B C 1
ATOM 1675 O O . CYS B 1 88 ? -5.082 -31.172 -15.797 1 91.25 88 CYS B O 1
ATOM 1677 N N . VAL B 1 89 ? -4.391 -30.047 -13.992 1 86.81 89 VAL B N 1
ATOM 1678 C CA . VAL B 1 89 ? -3.818 -31.219 -13.328 1 86.81 89 VAL B CA 1
ATOM 1679 C C . VAL B 1 89 ? -4.926 -32.219 -12.984 1 86.81 89 VAL B C 1
ATOM 1681 O O . VAL B 1 89 ? -4.758 -33.406 -13.156 1 86.81 89 VAL B O 1
ATOM 1684 N N . LEU B 1 90 ? -6.109 -31.641 -12.547 1 93.69 90 LEU B N 1
ATOM 1685 C CA . LEU B 1 90 ? -7.246 -32.5 -12.219 1 93.69 90 LEU B CA 1
ATOM 1686 C C . LEU B 1 90 ? -7.77 -33.219 -13.469 1 93.69 90 LEU B C 1
ATOM 1688 O O . LEU B 1 90 ? -8.094 -34.406 -13.422 1 93.69 90 LEU B O 1
ATOM 1692 N N . ILE B 1 91 ? -7.82 -32.531 -14.633 1 94.06 91 ILE B N 1
ATOM 1693 C CA . ILE B 1 91 ? -8.258 -33.125 -15.906 1 94.06 91 ILE B CA 1
ATOM 1694 C C . ILE B 1 91 ? -7.27 -34.188 -16.344 1 94.06 91 ILE B C 1
ATOM 1696 O O . ILE B 1 91 ? -7.68 -35.281 -16.766 1 94.06 91 ILE B O 1
ATOM 1700 N N . LEU B 1 92 ? -5.906 -33.969 -16.141 1 89.5 92 LEU B N 1
ATOM 1701 C CA . LEU B 1 92 ? -4.875 -34.938 -16.5 1 89.5 92 LEU B CA 1
ATOM 1702 C C . LEU B 1 92 ? -4.977 -36.188 -15.625 1 89.5 92 LEU B C 1
ATOM 1704 O O . LEU B 1 92 ? -4.867 -37.281 -16.125 1 89.5 92 LEU B O 1
ATOM 1708 N N . ILE B 1 93 ? -5.262 -35.969 -14.297 1 90.38 93 ILE B N 1
ATOM 1709 C CA . ILE B 1 93 ? -5.418 -37.094 -13.359 1 90.38 93 ILE B CA 1
ATOM 1710 C C . ILE B 1 93 ? -6.645 -37.906 -13.742 1 90.38 93 ILE B C 1
ATOM 1712 O O . ILE B 1 93 ? -6.59 -39.156 -13.75 1 90.38 93 ILE B O 1
ATOM 1716 N N . ALA B 1 94 ? -7.742 -37.25 -14.148 1 94.62 94 ALA B N 1
ATOM 1717 C CA . ALA B 1 94 ? -8.961 -37.938 -14.555 1 94.62 94 ALA B CA 1
ATOM 1718 C C . ALA B 1 94 ? -8.734 -38.75 -15.836 1 94.62 94 ALA B C 1
ATOM 1720 O O . ALA B 1 94 ? -9.227 -39.875 -15.961 1 94.62 94 ALA B O 1
ATOM 1721 N N . ILE B 1 95 ? -7.895 -38.281 -16.797 1 91.88 95 ILE B N 1
ATOM 1722 C CA . ILE B 1 95 ? -7.582 -38.938 -18.047 1 91.88 95 ILE B CA 1
ATOM 1723 C C . ILE B 1 95 ? -6.734 -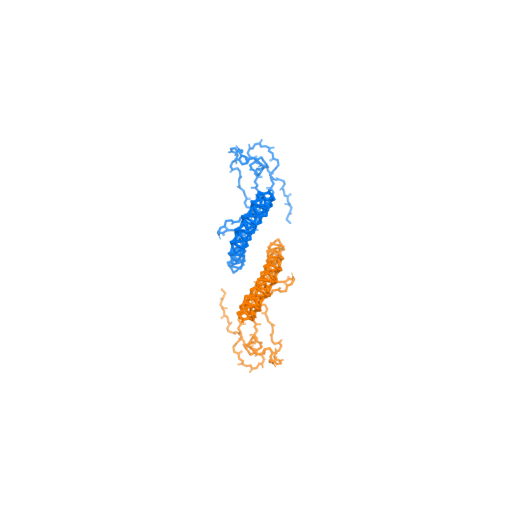40.188 -17.781 1 91.88 95 ILE B C 1
ATOM 1725 O O . ILE B 1 95 ? -7 -41.25 -18.328 1 91.88 95 ILE B O 1
ATOM 1729 N N . VAL B 1 96 ? -5.746 -40.062 -16.875 1 88.44 96 VAL B N 1
ATOM 1730 C CA . VAL B 1 96 ? -4.855 -41.156 -16.531 1 88.44 96 VAL B CA 1
ATOM 1731 C C . VAL B 1 96 ? -5.641 -42.281 -15.836 1 88.44 96 VAL B C 1
ATOM 1733 O O . VAL B 1 96 ? -5.473 -43.469 -16.125 1 88.44 96 VAL B O 1
ATOM 1736 N N . LEU B 1 97 ? -6.578 -41.844 -14.875 1 90.81 97 LEU B N 1
ATOM 1737 C CA . LEU B 1 97 ? -7.418 -42.812 -14.164 1 90.81 97 LEU B CA 1
ATOM 1738 C C . LEU B 1 97 ? -8.344 -43.531 -15.133 1 90.81 97 LEU B C 1
ATOM 1740 O O . LEU B 1 97 ? -8.531 -44.75 -15.016 1 90.81 97 LEU B O 1
ATOM 1744 N N . LYS B 1 98 ? -8.844 -42.969 -16.234 1 92.62 98 LYS B N 1
ATOM 1745 C CA . LYS B 1 98 ? -9.703 -43.562 -17.25 1 92.62 98 LYS B CA 1
ATOM 1746 C C . LYS B 1 98 ? -8.922 -44.531 -18.141 1 92.62 98 LYS B C 1
ATOM 1748 O O . LYS B 1 98 ? -9.406 -45.625 -18.469 1 92.62 98 LYS B O 1
ATOM 1753 N N . LEU B 1 99 ? -7.676 -44.188 -18.438 1 87.38 99 LEU B N 1
ATOM 1754 C CA . LEU B 1 99 ? -6.828 -45.031 -19.25 1 87.38 99 LEU B CA 1
ATOM 1755 C C . LEU B 1 99 ? -6.43 -46.312 -18.484 1 87.38 99 LEU B C 1
ATOM 1757 O O . LEU B 1 99 ? -6.371 -47.375 -19.062 1 87.38 99 LEU B O 1
ATOM 1761 N N . ILE B 1 100 ? -6.246 -46.188 -17.172 1 85 100 ILE B N 1
ATOM 1762 C CA . ILE B 1 100 ? -5.898 -47.312 -16.328 1 85 100 ILE B CA 1
ATOM 1763 C C . ILE B 1 100 ? -7.09 -48.281 -16.234 1 85 100 ILE B C 1
ATOM 1765 O O . ILE B 1 100 ? -6.934 -49.469 -16.375 1 85 100 ILE B O 1
ATOM 1769 N N . VAL B 1 101 ? -8.289 -47.844 -16.219 1 89.12 101 VAL B N 1
ATOM 1770 C CA . VAL B 1 101 ? -9.5 -48.625 -16.094 1 89.12 101 VAL B CA 1
ATOM 1771 C C . VAL B 1 101 ? -9.805 -49.312 -17.422 1 89.12 101 VAL B C 1
ATOM 1773 O O . VAL B 1 101 ? -10.164 -50.5 -17.453 1 89.12 101 VAL B O 1
ATOM 1776 N N . LEU B 1 102 ? -9.516 -48.719 -18.594 1 86.38 102 LEU B N 1
ATOM 1777 C CA . LEU B 1 102 ? -9.75 -49.281 -19.922 1 86.38 102 LEU B CA 1
ATOM 1778 C C . LEU B 1 102 ? -8.695 -50.344 -20.266 1 86.38 102 LEU B C 1
ATOM 1780 O O . LEU B 1 102 ? -9 -51.344 -20.906 1 86.38 102 LEU B O 1
ATOM 1784 N N . GLY B 1 103 ? -7.473 -50.094 -19.844 1 76.75 103 GLY B N 1
ATOM 1785 C CA . GLY B 1 103 ? -6.414 -51.062 -20.062 1 76.75 103 GLY B CA 1
ATOM 1786 C C . GLY B 1 103 ? -6.586 -52.312 -19.266 1 76.75 103 GLY B C 1
ATOM 1787 O O . GLY B 1 103 ? -6.25 -53.406 -19.734 1 76.75 103 GLY B O 1
ATOM 1788 N N . SER B 1 104 ? -7.113 -52.312 -18.172 1 76.31 104 SER B N 1
ATOM 1789 C CA . SER B 1 104 ? -7.375 -53.469 -17.344 1 76.31 104 SER B CA 1
ATOM 1790 C C . SER B 1 104 ? -8.516 -54.312 -17.891 1 76.31 104 SER B C 1
ATOM 1792 O O . SER B 1 104 ? -8.523 -55.531 -17.75 1 76.31 104 SER B O 1
ATOM 1794 N N . SER B 1 105 ? -9.383 -53.844 -18.625 1 67.06 105 SER B N 1
ATOM 1795 C CA . SER B 1 105 ? -10.5 -54.594 -19.203 1 67.06 105 SER B CA 1
ATOM 1796 C C . SER B 1 105 ? -10.07 -55.344 -20.469 1 67.06 105 SER B C 1
ATOM 1798 O O . SER B 1 105 ? -10.594 -56.406 -20.766 1 67.06 105 SER B O 1
ATOM 1800 N N . LYS B 1 106 ? -9.148 -55.031 -21.219 1 65.69 106 LYS B N 1
ATOM 1801 C CA . LYS B 1 106 ? -8.695 -55.719 -22.422 1 65.69 106 LYS B CA 1
ATOM 1802 C C . LYS B 1 106 ? -7.879 -56.969 -22.078 1 65.69 106 LYS B C 1
ATOM 1804 O O . LYS B 1 106 ? -7.918 -57.969 -22.797 1 65.69 106 LYS B O 1
ATOM 1809 N N . ASP B 1 107 ? -7.133 -56.969 -21.109 1 60.31 107 ASP B N 1
ATOM 1810 C CA . ASP B 1 107 ? -6.375 -58.156 -20.75 1 60.31 107 ASP B CA 1
ATOM 1811 C C . ASP B 1 107 ? -7.301 -59.281 -20.297 1 60.31 107 ASP B C 1
ATOM 1813 O O . ASP B 1 107 ? -6.973 -60.469 -20.438 1 60.31 107 ASP B O 1
ATOM 1817 N N . CYS B 1 108 ? -8.367 -58.938 -19.906 1 57.47 108 CYS B N 1
ATOM 1818 C CA . CYS B 1 108 ? -9.266 -60 -19.5 1 57.47 108 CYS B CA 1
ATOM 1819 C C . CYS B 1 108 ? -9.836 -60.719 -20.719 1 57.47 108 CYS B C 1
ATOM 1821 O O . CYS B 1 108 ? -10.227 -61.906 -20.641 1 57.47 108 CYS B O 1
ATOM 1823 N N . TYR B 1 109 ? -9.875 -60.094 -21.734 1 55.62 109 TYR B N 1
ATOM 1824 C CA . TYR B 1 109 ? -10.469 -60.781 -22.875 1 55.62 109 TYR B CA 1
ATOM 1825 C C . TYR B 1 109 ? -9.422 -61.656 -23.594 1 55.62 109 TYR B C 1
ATOM 1827 O O . TYR B 1 109 ? -9.75 -62.375 -24.531 1 55.62 109 TYR B O 1
ATOM 1835 N N . ILE B 1 110 ? -8.258 -61.469 -23.359 1 55.66 110 ILE B N 1
ATOM 1836 C CA . ILE B 1 110 ? -7.305 -62.312 -24.078 1 55.66 110 ILE B CA 1
ATOM 1837 C C . ILE B 1 110 ? -7.082 -63.594 -23.312 1 55.66 110 ILE B C 1
ATOM 1839 O O . ILE B 1 110 ? -6.305 -64.438 -23.734 1 55.66 110 ILE B O 1
ATOM 1843 N N . MET B 1 111 ? -7.711 -63.75 -22.25 1 42.44 111 MET B N 1
ATOM 1844 C CA . MET B 1 111 ? -7.734 -65.188 -21.859 1 42.44 111 MET B CA 1
ATOM 1845 C C . MET B 1 111 ? -8.914 -65.875 -22.516 1 42.44 111 MET B C 1
ATOM 1847 O O . MET B 1 111 ? -10.023 -65.312 -22.562 1 42.44 111 MET B O 1
#

Organism: Nicotiana tabacum (NCBI:txid4097)